Protein AF-A0A5R8MNE2-F1 (afdb_monomer)

Foldseek 3Di:
DFPLVLLVVLCVVVVPDQVNLCVQLVDGSVVCVVDVDPPVDDPSSLVSSCVVSVHDSCVRNPVPPVPPPVPPDPLLVVVVVVQVVPPKDFLVRVCVVVVHDSVNSVVSLVVNQVVCVPPQWHWDDDPRMIHIDGDPPPDDPVRVLVVVLVVLLPPDDDPLLVLVLVCQLVVDDPVVSVPDPPDPVSLVSCCSSQQWDADPVGIHGHPVNNVVCVVDPDDPDPPPPPPPPDDPDDDDDDDDDDDDDD

Mean predicted aligned error: 16.64 Å

pLDDT: mean 81.72, std 16.51, range [39.94, 98.19]

Sequence (246 aa):
MFDLDLVTRRLAELRIGEVEFRTRTGISLDVLRKDPAPATISVDVVVRICELLDIEVAAFLGRESSARVSYPDDDDLVVEAALAQHGQLADGDLAVALDWPLRRVDEAVRALMLRLLGTALQVVREGNRVHLEPRPGLLGAETDDRLRALQQAQIPLSVREAVILLHLLHQRHDPLLERLPLDWETTEVLLHRGIAERDTSGLHPHLDSSFAVALYPLPQLPQQMKAKPGARASYSTIPRPLKRRR

Solvent-accessible surface area (backbone atoms only — not comparable to full-atom values): 14904 Å² total; per-residue (Å²): 86,55,39,62,66,60,53,54,49,39,30,61,75,72,67,52,50,72,70,56,47,24,70,73,42,74,51,52,69,66,54,52,69,76,49,44,57,70,88,84,53,57,69,70,44,53,50,44,45,22,63,74,55,74,43,58,62,61,56,48,48,36,51,69,55,86,65,63,74,77,63,80,66,69,46,33,58,52,50,48,50,50,26,72,73,66,38,71,40,38,54,68,56,51,14,62,74,68,75,41,60,58,68,58,48,55,51,23,53,52,51,35,45,61,67,34,62,92,53,70,42,37,70,47,74,63,89,67,28,39,28,71,41,71,47,85,82,78,59,56,69,69,58,48,54,51,52,50,31,56,56,46,56,68,54,81,69,50,74,68,52,46,52,51,51,50,51,48,69,58,77,59,93,46,78,76,58,75,70,55,80,82,49,67,70,60,50,52,50,35,41,67,26,57,44,26,44,76,63,98,91,44,76,39,57,22,72,68,48,54,52,57,55,70,73,51,74,73,77,76,73,77,82,82,72,77,74,75,89,80,78,86,78,79,84,77,79,85,83,80,86,83,82,84,80,133

Radius of gyration: 34.4 Å; Cα contacts (8 Å, |Δi|>4): 183; chains: 1; bounding box: 62×38×113 Å

Secondary structure (DSSP, 8-state):
---HHHHHHHHHHTT--HHHHHHHHSS-HHHHHH---TTSS-HHHHHHHHHHHT--HHHHTT---S-----SSSHHHHHHHHHHHH-SEEHHHHHHHHT--HHHHHHHHHHHHHHTTTSSEEEEEETTEEEEEEPTTSS-HHHHHHHHHHHHHTSPPPHHHHHHHHHHHH-S--TTTTTS---HHHHHHHHHTTSEEE-SS-EEE-HHHHHHHHHSPPP---------TT-------PPPPPPPP-

Structure (mmCIF, N/CA/C/O backbone):
data_AF-A0A5R8MNE2-F1
#
_entry.id   AF-A0A5R8MNE2-F1
#
loop_
_atom_site.group_PDB
_atom_site.id
_atom_site.type_symbol
_atom_site.label_atom_id
_atom_site.label_alt_id
_atom_site.label_comp_id
_atom_site.label_asym_id
_atom_site.label_entity_id
_atom_site.label_seq_id
_atom_site.pdbx_PDB_ins_code
_atom_site.Cartn_x
_atom_site.Cartn_y
_atom_site.Cartn_z
_atom_site.occupancy
_atom_site.B_iso_or_equiv
_atom_site.auth_seq_id
_atom_site.auth_comp_id
_atom_site.auth_asym_id
_atom_site.auth_atom_id
_atom_site.pdbx_PDB_model_num
ATOM 1 N N . MET A 1 1 ? -11.994 0.435 19.484 1.00 75.00 1 MET A N 1
ATOM 2 C CA . MET A 1 1 ? -12.652 1.421 20.373 1.00 75.00 1 MET A CA 1
ATOM 3 C C . MET A 1 1 ? -12.602 0.822 21.766 1.00 75.00 1 MET A C 1
ATOM 5 O O . MET A 1 1 ? -12.913 -0.355 21.864 1.00 75.00 1 MET A O 1
ATOM 9 N N . PHE A 1 2 ? -12.161 1.547 22.798 1.00 84.19 2 PHE A N 1
ATOM 10 C CA . PHE A 1 2 ? -12.034 0.955 24.141 1.00 84.19 2 PHE A CA 1
ATOM 11 C C . PHE A 1 2 ? -13.393 0.513 24.702 1.00 84.19 2 PHE A C 1
ATOM 13 O O . PHE A 1 2 ? -14.383 1.233 24.561 1.00 84.19 2 PHE A O 1
ATOM 20 N N . ASP A 1 3 ? -13.434 -0.638 25.375 1.00 88.31 3 ASP A N 1
ATOM 21 C CA . ASP A 1 3 ? -14.635 -1.108 26.073 1.00 88.31 3 ASP A CA 1
ATOM 22 C C . ASP A 1 3 ? -14.764 -0.403 27.438 1.00 88.31 3 ASP A C 1
ATOM 24 O O . ASP A 1 3 ? -14.299 -0.879 28.477 1.00 88.31 3 ASP A O 1
ATOM 28 N N . LEU A 1 4 ? -15.363 0.793 27.427 1.00 90.19 4 LEU A N 1
ATOM 29 C CA . LEU A 1 4 ? -15.559 1.618 28.627 1.00 90.19 4 LEU A CA 1
ATOM 30 C C . LEU A 1 4 ? -16.459 0.947 29.675 1.00 90.19 4 LEU A C 1
ATOM 32 O O . LEU A 1 4 ? -16.303 1.220 30.870 1.00 90.19 4 LEU A O 1
ATOM 36 N N . ASP A 1 5 ? -17.369 0.064 29.260 1.00 90.69 5 ASP A N 1
ATOM 37 C CA . ASP A 1 5 ? -18.240 -0.673 30.176 1.00 90.69 5 ASP A CA 1
ATOM 38 C C . ASP A 1 5 ? -17.444 -1.734 30.936 1.00 90.69 5 ASP A C 1
ATOM 40 O O . ASP A 1 5 ? -17.590 -1.864 32.156 1.00 90.69 5 ASP A O 1
ATOM 44 N N . LEU A 1 6 ? -16.548 -2.447 30.246 1.00 90.62 6 LEU A N 1
ATOM 45 C CA . LEU A 1 6 ? -15.610 -3.381 30.865 1.00 90.62 6 LEU A CA 1
ATOM 46 C C . LEU A 1 6 ? -14.681 -2.667 31.855 1.00 90.62 6 LEU A C 1
ATOM 48 O O . LEU A 1 6 ? -14.517 -3.135 32.983 1.00 90.62 6 LEU A O 1
ATOM 52 N N . VAL A 1 7 ? -14.131 -1.512 31.470 1.00 92.31 7 VAL A N 1
ATOM 53 C CA . VAL A 1 7 ? -13.283 -0.685 32.348 1.00 92.31 7 VAL A CA 1
ATOM 54 C C . VAL A 1 7 ? -14.043 -0.264 33.601 1.00 92.31 7 VAL A C 1
ATOM 56 O O . VAL A 1 7 ? -13.567 -0.468 34.718 1.00 92.31 7 VAL A O 1
ATOM 59 N N . THR A 1 8 ? -15.253 0.276 33.434 1.00 93.81 8 THR A N 1
ATOM 60 C CA . THR A 1 8 ? -16.079 0.751 34.553 1.00 93.81 8 THR A CA 1
ATOM 61 C C . THR A 1 8 ? -16.460 -0.399 35.490 1.00 93.81 8 THR A C 1
ATOM 63 O O . THR A 1 8 ? -16.413 -0.245 36.711 1.00 93.81 8 THR A O 1
ATOM 66 N N . ARG A 1 9 ? -16.779 -1.576 34.937 1.00 94.81 9 ARG A N 1
ATOM 67 C CA . ARG A 1 9 ? -17.092 -2.785 35.710 1.00 94.81 9 ARG A CA 1
ATOM 68 C C . ARG A 1 9 ? -15.894 -3.266 36.528 1.00 94.81 9 ARG A C 1
ATOM 70 O O . ARG A 1 9 ? -16.041 -3.492 37.727 1.00 94.81 9 ARG A O 1
ATOM 77 N N . ARG A 1 10 ? -14.708 -3.368 35.919 1.00 96.12 10 ARG A N 1
ATOM 78 C CA . ARG A 1 10 ? -13.494 -3.846 36.607 1.00 96.12 10 ARG A CA 1
ATOM 79 C C . ARG A 1 10 ? -13.014 -2.881 37.683 1.00 96.12 10 ARG A C 1
ATOM 81 O O . ARG A 1 10 ? -12.616 -3.323 38.756 1.00 96.12 10 ARG A O 1
ATOM 88 N N . LEU A 1 11 ? -13.144 -1.575 37.461 1.00 96.19 11 LEU A N 1
ATOM 89 C CA . LEU A 1 11 ? -12.888 -0.578 38.503 1.00 96.19 11 LEU A CA 1
ATOM 90 C C . LEU A 1 11 ? -13.795 -0.758 39.722 1.00 96.19 11 LEU A C 1
ATOM 92 O O . LEU A 1 11 ? -13.316 -0.687 40.854 1.00 96.19 11 LEU A O 1
ATOM 96 N N . ALA A 1 12 ? -15.084 -1.033 39.504 1.00 96.25 12 ALA A N 1
ATOM 97 C CA . ALA A 1 12 ? -16.027 -1.292 40.587 1.00 96.25 12 ALA A CA 1
ATOM 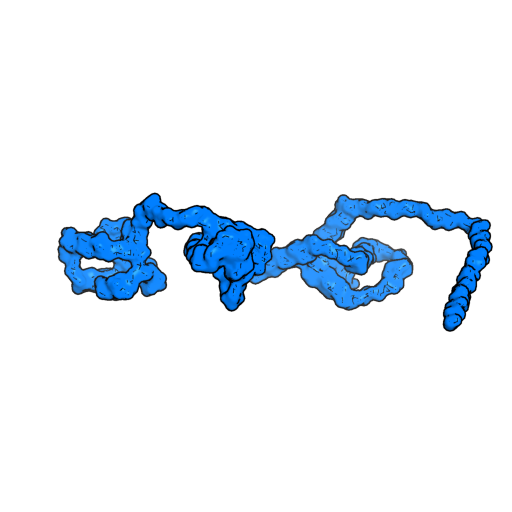98 C C . ALA A 1 12 ? -15.706 -2.598 41.340 1.00 96.25 12 ALA A C 1
ATOM 100 O O . ALA A 1 12 ? -15.720 -2.605 42.572 1.00 96.25 12 ALA A O 1
ATOM 101 N N . GLU A 1 13 ? -15.370 -3.678 40.625 1.00 96.62 13 GLU A N 1
ATOM 102 C CA . GLU A 1 13 ? -14.968 -4.971 41.209 1.00 96.62 13 GLU A CA 1
ATOM 103 C C . GLU A 1 13 ? -13.711 -4.848 42.080 1.00 96.62 13 GLU A C 1
ATOM 105 O O . GLU A 1 13 ? -13.676 -5.353 43.203 1.00 96.62 13 GLU A O 1
ATOM 110 N N . LEU A 1 14 ? -12.702 -4.126 41.588 1.00 96.19 14 LEU A N 1
ATOM 111 C CA . LEU A 1 14 ? -11.431 -3.909 42.281 1.00 96.19 14 LEU A CA 1
ATOM 112 C C . LEU A 1 14 ? -11.490 -2.768 43.309 1.00 96.19 14 LEU A C 1
ATOM 114 O O . LEU A 1 14 ? -10.516 -2.535 44.021 1.00 96.19 14 LEU A O 1
ATOM 118 N N . ARG A 1 15 ? -12.631 -2.069 43.412 1.00 97.56 15 ARG A N 1
ATOM 119 C CA . ARG A 1 15 ? -12.845 -0.888 44.271 1.00 97.56 15 ARG A CA 1
ATOM 120 C C . ARG A 1 15 ? -11.820 0.230 44.042 1.00 97.56 15 ARG A C 1
ATOM 122 O O . ARG A 1 15 ? -11.481 0.961 44.970 1.00 97.56 15 ARG A O 1
ATOM 129 N N . ILE A 1 16 ? -11.357 0.381 42.804 1.00 96.88 16 ILE A N 1
ATOM 130 C CA . ILE A 1 16 ? -10.408 1.423 42.410 1.00 96.88 16 ILE A CA 1
ATOM 131 C C . ILE A 1 16 ? -11.198 2.695 42.089 1.00 96.88 16 ILE A C 1
ATOM 133 O O . ILE A 1 16 ? -12.035 2.717 41.187 1.00 96.88 16 ILE A O 1
ATOM 137 N N . GLY A 1 17 ? -10.930 3.769 42.831 1.00 96.00 17 GLY A N 1
ATOM 138 C CA . GLY A 1 17 ? -11.526 5.083 42.576 1.00 96.00 17 GLY A CA 1
ATOM 139 C C . GLY A 1 17 ? -10.798 5.870 41.479 1.00 96.00 17 GLY A C 1
ATOM 140 O O . GLY A 1 17 ? -9.634 5.609 41.182 1.00 96.00 17 GLY A O 1
ATOM 141 N N . GLU A 1 18 ? -11.447 6.909 40.942 1.00 95.81 18 GLU A N 1
ATOM 142 C CA . GLU A 1 18 ? -10.895 7.794 39.893 1.00 95.81 18 GLU A CA 1
ATOM 143 C C . GLU A 1 18 ? -9.501 8.347 40.236 1.00 95.81 18 GLU A C 1
ATOM 145 O O . GLU A 1 18 ? -8.604 8.390 39.395 1.00 95.81 18 GLU A O 1
ATOM 150 N N . VAL A 1 19 ? -9.301 8.769 41.490 1.00 97.06 19 VAL A N 1
ATOM 151 C CA . VAL A 1 19 ? -8.026 9.345 41.944 1.00 97.06 19 VAL A CA 1
ATOM 152 C C . VAL A 1 19 ? -6.903 8.313 41.882 1.00 97.06 19 VAL A C 1
ATOM 154 O O . VAL A 1 19 ? -5.807 8.631 41.421 1.00 97.06 19 VAL A O 1
ATOM 157 N N . GLU A 1 20 ? -7.167 7.081 42.314 1.00 97.06 20 GLU A N 1
ATOM 158 C CA . GLU A 1 20 ? -6.189 5.994 42.269 1.00 97.06 20 GLU A CA 1
ATOM 159 C C . GLU A 1 20 ? -5.916 5.557 40.829 1.00 97.06 20 GLU A C 1
ATOM 161 O O . GLU A 1 20 ? -4.752 5.439 40.440 1.00 97.06 20 GLU A O 1
ATOM 166 N N . PHE A 1 21 ? -6.967 5.413 40.017 1.00 96.69 21 PHE A N 1
ATOM 167 C CA . PHE A 1 21 ? -6.854 5.094 38.596 1.00 96.69 21 PHE A CA 1
ATOM 168 C C . PHE A 1 21 ? -5.944 6.088 37.872 1.00 96.69 21 PHE A C 1
ATOM 170 O O . PHE A 1 21 ? -4.957 5.692 37.247 1.00 96.69 21 PHE A O 1
ATOM 177 N N . ARG A 1 22 ? -6.212 7.389 38.031 1.00 97.31 22 ARG A N 1
ATOM 178 C CA . ARG A 1 22 ? -5.407 8.454 37.427 1.00 97.31 22 ARG A CA 1
ATOM 179 C C . ARG A 1 22 ? -3.972 8.463 37.933 1.00 97.31 22 ARG A C 1
ATOM 181 O O . ARG A 1 22 ? -3.056 8.703 37.155 1.00 97.31 22 ARG A O 1
ATOM 188 N N . THR A 1 23 ? -3.765 8.190 39.219 1.00 97.38 23 THR A N 1
ATOM 189 C CA . THR A 1 23 ? -2.421 8.159 39.816 1.00 97.38 23 THR A CA 1
ATOM 190 C C . THR A 1 23 ? -1.570 7.035 39.225 1.00 97.38 23 THR A C 1
ATOM 192 O O . THR A 1 23 ? -0.386 7.236 38.974 1.00 97.38 23 THR A O 1
ATOM 195 N N . ARG A 1 24 ? -2.162 5.864 38.969 1.00 96.19 24 ARG A N 1
ATOM 196 C CA . ARG A 1 24 ? -1.432 4.696 38.455 1.00 96.19 24 ARG A CA 1
ATOM 197 C C . ARG A 1 24 ? -1.267 4.693 36.933 1.00 96.19 24 ARG A C 1
ATOM 199 O O . ARG A 1 24 ? -0.233 4.259 36.434 1.00 96.19 24 ARG A O 1
ATOM 206 N N . THR A 1 25 ? -2.254 5.190 36.191 1.00 95.44 25 THR A N 1
ATOM 207 C CA . THR A 1 25 ? -2.254 5.153 34.714 1.00 95.44 25 THR A CA 1
ATOM 208 C C . THR A 1 25 ? -1.756 6.450 34.077 1.00 95.44 25 THR A C 1
ATOM 210 O O . THR A 1 25 ? -1.301 6.444 32.937 1.00 95.44 25 THR A O 1
ATOM 213 N N . GLY A 1 26 ? -1.801 7.567 34.809 1.00 95.75 26 GLY A N 1
ATOM 214 C CA . GLY A 1 26 ? -1.452 8.895 34.305 1.00 95.75 26 GLY A CA 1
ATOM 215 C C . GLY A 1 26 ? -2.559 9.582 33.499 1.00 95.75 26 GLY A C 1
ATOM 216 O O . GLY A 1 26 ? -2.347 10.705 33.045 1.00 95.75 26 GLY A O 1
ATOM 217 N N . ILE A 1 27 ? -3.735 8.961 33.336 1.00 94.25 27 ILE A N 1
ATOM 218 C CA . ILE A 1 27 ? -4.877 9.530 32.604 1.00 94.25 27 ILE A CA 1
ATOM 219 C C . ILE A 1 27 ? -6.174 9.440 33.419 1.00 94.25 27 ILE A C 1
ATOM 221 O O . ILE A 1 27 ? -6.313 8.576 34.279 1.00 94.25 27 ILE A O 1
ATOM 225 N N . SER A 1 28 ? -7.132 10.339 33.181 1.00 94.56 28 SER A N 1
ATOM 226 C CA . SER A 1 28 ? -8.454 10.271 33.827 1.00 94.56 28 SER A CA 1
ATOM 227 C C . SER A 1 28 ? -9.443 9.421 33.026 1.00 94.56 28 SER A C 1
ATOM 229 O O . SER A 1 28 ? -9.314 9.291 31.805 1.00 94.56 28 SER A O 1
ATOM 231 N N . LEU A 1 29 ? -10.485 8.902 33.685 1.00 92.44 29 LEU A N 1
ATOM 232 C CA . LEU A 1 29 ? -11.584 8.218 32.988 1.00 92.44 29 LEU A CA 1
ATOM 233 C C . LEU A 1 29 ? -12.334 9.152 32.042 1.00 92.44 29 LEU A C 1
ATOM 235 O O . LEU A 1 29 ? -12.824 8.715 31.005 1.00 92.44 29 LEU A O 1
ATOM 239 N N . ASP A 1 30 ? -12.395 10.443 32.359 1.00 92.81 30 ASP A N 1
ATOM 240 C CA . ASP A 1 30 ? -13.003 11.435 31.473 1.00 92.81 30 ASP A CA 1
ATOM 241 C C . ASP A 1 30 ? -12.253 11.575 30.143 1.00 92.81 30 ASP A C 1
ATOM 243 O O . ASP A 1 30 ? -12.891 11.821 29.121 1.00 92.81 30 ASP A O 1
ATOM 247 N N . VAL A 1 31 ? -10.925 11.404 30.131 1.00 91.00 31 VAL A N 1
ATOM 248 C CA . VAL A 1 31 ? -10.141 11.395 28.885 1.00 91.00 31 VAL A CA 1
ATOM 249 C C . VAL A 1 31 ? -10.502 10.165 28.054 1.00 91.00 31 VAL A C 1
ATOM 251 O O . VAL A 1 31 ? -10.834 10.317 26.884 1.00 91.00 31 VAL A O 1
ATOM 254 N N . LEU A 1 32 ? -10.560 8.982 28.675 1.00 89.19 32 LEU A N 1
ATOM 255 C CA . LEU A 1 32 ? -10.981 7.743 28.005 1.00 89.19 32 LEU A CA 1
ATOM 256 C C . LEU A 1 32 ? -12.416 7.814 27.457 1.00 89.19 32 LEU A C 1
ATOM 258 O O . LEU A 1 32 ? -12.704 7.252 26.405 1.00 89.19 32 LEU A O 1
ATOM 262 N N . ARG A 1 33 ? -13.326 8.504 28.158 1.00 89.56 33 ARG A N 1
ATOM 263 C CA . ARG A 1 33 ? -14.718 8.698 27.715 1.00 89.56 33 ARG A CA 1
ATOM 264 C C . ARG A 1 33 ? -14.847 9.681 26.559 1.00 89.56 33 ARG A C 1
ATOM 266 O O . ARG A 1 33 ? -15.686 9.480 25.688 1.00 89.56 33 ARG A O 1
ATOM 273 N N . LYS A 1 34 ? -14.076 10.770 26.587 1.00 87.31 34 LYS A N 1
ATOM 274 C CA . LYS A 1 34 ? -14.125 11.819 25.559 1.00 87.31 34 LYS A CA 1
ATOM 275 C C . LYS A 1 34 ? -13.413 11.408 24.279 1.00 87.31 34 LYS A C 1
ATOM 277 O O . LYS A 1 34 ? -13.814 11.864 23.214 1.00 87.31 34 LYS A O 1
ATOM 282 N N . ASP A 1 35 ? -12.392 10.565 24.393 1.00 81.38 35 ASP A N 1
ATOM 283 C CA . ASP A 1 35 ? -11.610 10.090 23.262 1.00 81.38 35 ASP A CA 1
ATOM 284 C C . ASP A 1 35 ? -11.484 8.557 23.280 1.00 81.38 35 ASP A C 1
ATOM 286 O O . ASP A 1 35 ? -10.523 7.995 23.810 1.00 81.38 35 ASP A O 1
ATOM 290 N N . PRO A 1 36 ? -12.481 7.851 22.722 1.00 67.75 36 PRO A N 1
ATOM 291 C CA . PRO A 1 36 ? -12.499 6.393 22.702 1.00 67.75 36 PRO A CA 1
ATOM 292 C C . PRO A 1 36 ? -11.588 5.800 21.607 1.00 67.75 36 PRO A C 1
ATOM 294 O O . PRO A 1 36 ? -11.582 4.576 21.401 1.00 67.75 36 PRO A O 1
ATOM 297 N N . ALA A 1 37 ? -10.853 6.645 20.869 1.00 71.94 37 ALA A N 1
ATOM 298 C CA . ALA A 1 37 ? -9.972 6.228 19.791 1.00 71.94 37 ALA A CA 1
ATOM 299 C C . ALA A 1 37 ? -8.594 5.798 20.341 1.00 71.94 37 ALA A C 1
ATOM 301 O O . ALA A 1 37 ? -7.938 6.565 21.042 1.00 71.94 37 ALA A O 1
ATOM 302 N N . PRO A 1 38 ? -8.079 4.611 19.969 1.00 63.56 38 PRO A N 1
ATOM 303 C CA . PRO A 1 38 ? -6.765 4.148 20.425 1.00 63.56 38 PRO A CA 1
ATOM 304 C C . PRO A 1 38 ? -5.581 5.003 19.954 1.00 63.56 38 PRO A C 1
ATOM 306 O O . PRO A 1 38 ? -4.480 4.847 20.464 1.00 63.56 38 PRO A O 1
ATOM 309 N N . ALA A 1 39 ? -5.784 5.874 18.960 1.00 67.94 39 ALA A N 1
ATOM 310 C CA . ALA A 1 39 ? -4.708 6.601 18.290 1.00 67.94 39 ALA A CA 1
ATOM 311 C C . ALA A 1 39 ? -4.094 7.736 19.129 1.00 67.94 39 ALA A C 1
ATOM 313 O O . ALA A 1 39 ? -2.981 8.169 18.841 1.00 67.94 39 ALA A O 1
ATOM 314 N N . THR A 1 40 ? -4.798 8.231 20.147 1.00 77.19 40 THR A N 1
ATOM 315 C CA . THR A 1 40 ? -4.362 9.373 20.968 1.00 77.19 40 THR A CA 1
ATOM 316 C C . THR A 1 40 ? -3.765 8.962 22.311 1.00 77.19 40 THR A C 1
ATOM 318 O O . THR A 1 40 ? -3.114 9.774 22.971 1.00 77.19 40 THR A O 1
ATOM 321 N N . ILE A 1 41 ? -3.928 7.696 22.705 1.00 85.94 41 ILE A N 1
ATOM 322 C CA . ILE A 1 41 ? -3.386 7.140 23.945 1.00 85.94 41 ILE A CA 1
ATOM 323 C C . ILE A 1 41 ? -2.154 6.304 23.609 1.00 85.94 41 ILE A C 1
ATOM 325 O O . ILE A 1 41 ? -2.188 5.442 22.735 1.00 85.94 41 ILE A O 1
ATOM 329 N N . SER A 1 42 ? -1.044 6.548 24.307 1.00 88.94 42 SER A N 1
ATOM 330 C CA . SER A 1 42 ? 0.172 5.767 24.086 1.00 88.94 42 SER A CA 1
ATOM 331 C C . SER A 1 42 ? -0.029 4.299 24.482 1.00 88.94 42 SER A C 1
ATOM 333 O O . SER A 1 42 ? -0.744 3.980 25.435 1.00 88.94 42 SER A O 1
ATOM 335 N N . VAL A 1 43 ? 0.653 3.392 23.777 1.00 88.38 43 VAL A N 1
ATOM 336 C CA . VAL A 1 43 ? 0.607 1.943 24.050 1.00 88.38 43 VAL A CA 1
ATOM 337 C C . VAL A 1 43 ? 0.989 1.629 25.501 1.00 88.38 43 VAL A C 1
ATOM 339 O O . VAL A 1 43 ? 0.377 0.775 26.131 1.00 88.38 43 VAL A O 1
ATOM 342 N N . ASP A 1 44 ? 1.947 2.363 26.063 1.00 91.56 44 ASP A N 1
ATOM 343 C CA . ASP A 1 44 ? 2.371 2.217 27.459 1.00 91.56 44 ASP A CA 1
ATOM 344 C C . ASP A 1 44 ? 1.238 2.506 28.463 1.00 91.56 44 ASP A C 1
ATOM 346 O O . ASP A 1 44 ? 1.054 1.778 29.438 1.00 91.56 44 ASP A O 1
ATOM 350 N N . VAL A 1 45 ? 0.426 3.536 28.202 1.00 93.62 45 VAL A N 1
ATOM 351 C CA . VAL A 1 45 ? -0.745 3.846 29.032 1.00 93.62 45 VAL A CA 1
ATOM 352 C C . VAL A 1 45 ? -1.798 2.745 28.904 1.00 93.62 45 VAL A C 1
ATOM 354 O O . VAL A 1 45 ? -2.366 2.332 29.912 1.00 93.62 45 VAL A O 1
ATOM 357 N N . VAL A 1 46 ? -2.013 2.216 27.694 1.00 92.50 46 VAL A N 1
ATOM 358 C CA . VAL A 1 46 ? -2.916 1.075 27.462 1.00 92.50 46 VAL A CA 1
ATOM 359 C C . VAL A 1 46 ? -2.481 -0.150 28.270 1.00 92.50 46 VAL A C 1
ATOM 361 O O . VAL A 1 46 ? -3.307 -0.736 28.967 1.00 92.50 46 VAL A O 1
ATOM 364 N N . VAL A 1 47 ? -1.194 -0.507 28.235 1.00 92.25 47 VAL A N 1
ATOM 365 C CA . VAL A 1 47 ? -0.648 -1.641 29.001 1.00 92.25 47 VAL A CA 1
ATOM 366 C C . VAL 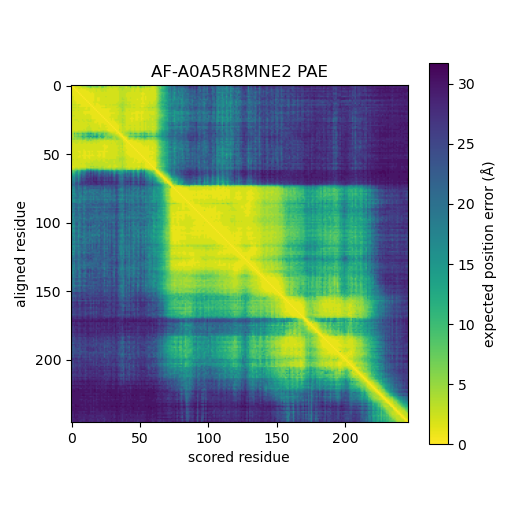A 1 47 ? -0.844 -1.429 30.502 1.00 92.25 47 VAL A C 1
ATOM 368 O O . VAL A 1 47 ? -1.392 -2.307 31.164 1.00 92.25 47 VAL A O 1
ATOM 371 N N . ARG A 1 48 ? -0.516 -0.242 31.031 1.00 95.38 48 ARG A N 1
ATOM 372 C CA . ARG A 1 48 ? -0.712 0.077 32.456 1.00 95.38 48 ARG A CA 1
ATOM 373 C C . ARG A 1 48 ? -2.168 -0.019 32.902 1.00 95.38 48 ARG A C 1
ATOM 375 O O . ARG A 1 48 ? -2.436 -0.468 34.013 1.00 95.38 48 ARG A O 1
ATOM 382 N N . ILE A 1 49 ? -3.114 0.396 32.059 1.00 94.94 49 ILE A N 1
ATOM 383 C CA . ILE A 1 49 ? -4.547 0.245 32.347 1.00 94.94 49 ILE A CA 1
ATOM 384 C C . ILE A 1 49 ? -4.927 -1.238 32.397 1.00 94.94 49 ILE A C 1
ATOM 386 O O . ILE A 1 49 ? -5.620 -1.655 33.322 1.00 94.94 49 ILE A O 1
ATOM 390 N N . CYS A 1 50 ? -4.458 -2.034 31.436 1.00 95.00 50 CYS A N 1
ATOM 391 C CA . CYS A 1 50 ? -4.742 -3.468 31.366 1.00 95.00 50 CYS A CA 1
ATOM 392 C C . CYS A 1 50 ? -4.189 -4.221 32.582 1.00 95.00 50 CYS A C 1
ATOM 394 O O . CYS A 1 50 ? -4.912 -4.999 33.198 1.00 95.00 50 CYS A O 1
ATOM 396 N N . GLU A 1 51 ? -2.949 -3.932 32.977 1.00 96.00 51 GLU A N 1
ATOM 397 C CA . GLU A 1 51 ? -2.321 -4.500 34.174 1.00 96.00 51 GLU A CA 1
ATOM 398 C C . GLU A 1 51 ? -3.048 -4.082 35.456 1.00 96.00 51 GLU A C 1
ATOM 400 O O . GLU A 1 51 ? -3.309 -4.916 36.320 1.00 96.00 51 GLU A O 1
ATOM 405 N N . LEU A 1 52 ? -3.422 -2.802 35.579 1.00 97.06 52 LEU A N 1
ATOM 406 C CA . LEU A 1 52 ? -4.138 -2.298 36.751 1.00 97.06 52 LEU A CA 1
ATOM 407 C C . LEU A 1 52 ? -5.500 -2.974 36.940 1.00 97.06 52 LEU A C 1
ATOM 409 O O . LEU A 1 52 ? -5.923 -3.205 38.071 1.00 97.06 52 LEU A O 1
ATOM 413 N N . LEU A 1 53 ? -6.199 -3.235 35.838 1.00 96.00 53 LEU A N 1
ATOM 414 C CA . LEU A 1 53 ? -7.545 -3.799 35.852 1.00 96.00 53 LEU A CA 1
ATOM 415 C C . LEU A 1 53 ? -7.561 -5.328 35.749 1.00 96.00 53 LEU A C 1
ATOM 417 O O . LEU A 1 53 ? -8.645 -5.920 35.774 1.00 96.00 53 LEU A O 1
ATOM 421 N N . ASP A 1 54 ? -6.385 -5.949 35.622 1.00 95.56 54 ASP A N 1
ATOM 422 C CA . ASP A 1 54 ? -6.222 -7.376 35.352 1.00 95.56 54 ASP A CA 1
ATOM 423 C C . ASP A 1 54 ? -7.114 -7.807 34.169 1.00 95.56 54 ASP A C 1
ATOM 425 O O . ASP A 1 54 ? -8.005 -8.651 34.287 1.00 95.56 54 ASP A O 1
ATOM 429 N N . ILE A 1 55 ? -6.965 -7.102 33.042 1.00 93.88 55 ILE A N 1
ATOM 430 C CA . ILE A 1 55 ? -7.690 -7.341 31.788 1.00 93.88 55 ILE A CA 1
ATOM 431 C C . ILE A 1 55 ? -6.662 -7.633 30.698 1.00 93.88 55 ILE A C 1
ATOM 433 O O . ILE A 1 55 ? -5.655 -6.942 30.570 1.00 93.88 55 ILE A O 1
ATOM 437 N N . GLU A 1 56 ? -6.935 -8.626 29.857 1.00 90.94 56 GLU A N 1
ATOM 438 C CA . GLU A 1 56 ? -6.148 -8.859 28.648 1.00 90.94 56 GLU A CA 1
ATOM 439 C C . GLU A 1 56 ? -6.238 -7.647 27.700 1.00 90.94 56 GLU A C 1
ATOM 441 O O . GLU A 1 56 ? -7.334 -7.156 27.421 1.00 90.94 56 GLU A O 1
ATOM 446 N N . VAL A 1 57 ? -5.110 -7.193 27.138 1.00 88.88 57 VAL A N 1
ATOM 447 C CA . VAL A 1 57 ? -5.076 -6.041 26.207 1.00 88.88 57 VAL A CA 1
ATOM 448 C C . VAL A 1 57 ? -6.073 -6.214 25.058 1.00 88.88 57 VAL A C 1
ATOM 450 O O . VAL A 1 57 ? -6.769 -5.271 24.687 1.00 88.88 57 VAL A O 1
ATOM 453 N N . ALA A 1 58 ? -6.205 -7.439 24.542 1.00 83.06 58 ALA A N 1
ATOM 454 C CA . ALA A 1 58 ? -7.169 -7.766 23.501 1.00 83.06 58 ALA A CA 1
ATOM 455 C C . ALA A 1 58 ? -8.623 -7.526 23.936 1.00 83.06 58 ALA A C 1
ATOM 457 O O . ALA A 1 58 ? -9.410 -7.056 23.130 1.00 83.06 58 ALA A O 1
ATOM 458 N N . ALA A 1 59 ? -8.986 -7.813 25.191 1.00 85.06 59 ALA A N 1
ATOM 459 C CA . ALA A 1 59 ? -10.320 -7.533 25.724 1.00 85.06 59 ALA A CA 1
ATOM 460 C C . ALA A 1 59 ? -10.537 -6.034 25.975 1.00 85.06 59 ALA A C 1
ATOM 462 O O . ALA A 1 59 ? -11.609 -5.514 25.676 1.00 85.06 59 ALA A O 1
ATOM 463 N N . PHE A 1 60 ? -9.508 -5.330 26.456 1.00 87.38 60 PHE A N 1
ATOM 464 C CA . PHE A 1 60 ? -9.552 -3.890 26.724 1.00 87.38 60 PHE A CA 1
ATOM 465 C C . PHE A 1 60 ? -9.712 -3.034 25.461 1.00 87.38 60 PHE A C 1
ATOM 467 O O . PHE A 1 60 ? -10.481 -2.071 25.453 1.00 87.38 60 PHE A O 1
ATOM 474 N N . LEU A 1 61 ? -9.043 -3.403 24.364 1.00 84.94 61 LEU A N 1
ATOM 475 C CA . LEU A 1 61 ? -9.182 -2.731 23.064 1.00 84.94 61 LEU A CA 1
ATOM 476 C C . LEU A 1 61 ? -10.567 -2.920 22.420 1.00 84.94 61 LEU A C 1
ATOM 478 O O . LEU A 1 61 ? -10.790 -2.451 21.300 1.00 84.94 61 LEU A O 1
ATOM 482 N N . GLY A 1 62 ? -11.479 -3.575 23.147 1.00 73.81 62 GLY A N 1
ATOM 483 C CA . GLY A 1 62 ? -12.626 -4.249 22.597 1.00 73.81 62 GLY A CA 1
ATOM 484 C C . GLY A 1 62 ? -12.079 -5.415 21.803 1.00 73.81 62 GLY A C 1
ATOM 485 O O . GLY A 1 62 ? -11.665 -5.239 20.656 1.00 73.81 62 GLY A O 1
ATOM 486 N N . ARG A 1 63 ? -12.089 -6.620 22.388 1.00 53.34 63 ARG A N 1
ATOM 487 C CA . ARG A 1 63 ? -12.100 -7.814 21.546 1.00 53.34 63 ARG A CA 1
ATOM 488 C C . ARG A 1 63 ? -13.351 -7.561 20.737 1.00 53.34 63 ARG A C 1
ATOM 490 O O . ARG A 1 63 ? -14.446 -7.579 21.302 1.00 53.34 63 ARG A O 1
ATOM 497 N N . GLU A 1 64 ? -13.198 -7.218 19.464 1.00 47.72 64 GLU A N 1
ATOM 498 C CA . GLU A 1 64 ? -14.249 -7.506 18.522 1.00 47.72 64 GLU A CA 1
ATOM 499 C C . GLU A 1 64 ? -14.553 -8.965 18.828 1.00 47.72 64 GLU A C 1
ATOM 501 O O . GLU A 1 64 ? -13.757 -9.874 18.572 1.00 47.72 64 GLU A O 1
ATOM 506 N N . SER A 1 65 ? -15.669 -9.176 19.529 1.00 43.06 65 SER A N 1
ATOM 507 C CA . SER A 1 65 ? -16.457 -10.364 19.341 1.00 43.06 65 SER A CA 1
ATOM 508 C C . SER A 1 65 ? -16.280 -10.679 17.873 1.00 43.06 65 SER A C 1
ATOM 510 O O . SER A 1 65 ? -16.492 -9.817 17.030 1.00 43.06 65 SER A O 1
ATOM 512 N N . SER A 1 66 ? -15.837 -11.873 17.548 1.00 42.88 66 SER A N 1
ATOM 513 C CA . SER A 1 66 ? -15.805 -12.355 16.179 1.00 42.88 66 SER A CA 1
ATOM 514 C C . SER A 1 66 ? -17.213 -12.437 15.552 1.00 42.88 66 SER A C 1
ATOM 516 O O . SER A 1 66 ? -17.410 -13.137 14.569 1.00 42.88 66 SER A O 1
ATOM 518 N N . ALA A 1 67 ? -18.200 -11.691 16.059 1.00 39.94 67 ALA A N 1
ATOM 519 C CA . ALA A 1 67 ? -18.945 -10.780 15.206 1.00 39.94 67 ALA A CA 1
ATOM 520 C C . ALA A 1 67 ? -17.950 -9.797 14.556 1.00 39.94 67 ALA A C 1
ATOM 522 O O . ALA A 1 67 ? -17.878 -8.628 14.916 1.00 39.94 67 ALA A O 1
ATOM 523 N N . ARG A 1 68 ? -17.151 -10.215 13.561 1.00 43.03 68 ARG A N 1
ATOM 524 C CA . ARG A 1 68 ? -17.602 -10.006 12.176 1.00 43.03 68 ARG A CA 1
ATOM 525 C C . ARG A 1 68 ? -18.667 -8.922 12.215 1.00 43.03 68 ARG A C 1
ATOM 527 O O . ARG A 1 68 ? -19.859 -9.228 12.277 1.00 43.03 68 ARG A O 1
ATOM 534 N N . VAL A 1 69 ? -18.235 -7.660 12.260 1.00 44.34 69 VAL A N 1
ATOM 535 C CA . VAL A 1 69 ? -19.017 -6.630 11.597 1.00 44.34 69 VAL A CA 1
ATOM 536 C C . VAL A 1 69 ? -19.294 -7.290 10.266 1.00 44.34 69 VAL A C 1
ATOM 538 O O . VAL A 1 69 ? -18.358 -7.621 9.537 1.00 44.34 69 VAL A O 1
ATOM 541 N N . SER A 1 70 ? -20.543 -7.698 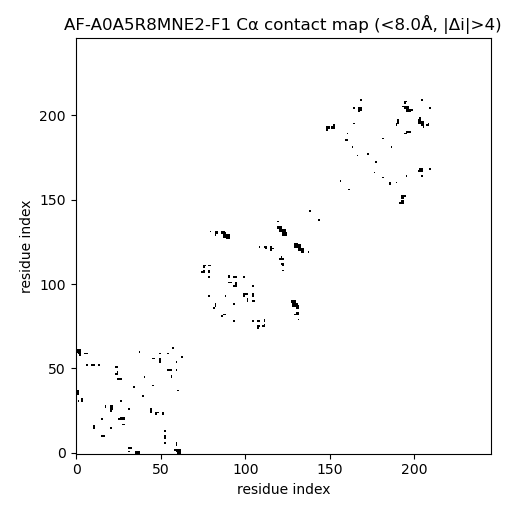10.072 1.00 42.91 70 SER A N 1
ATOM 542 C CA . SER A 1 70 ? -20.999 -8.241 8.813 1.00 42.91 70 SER A CA 1
ATOM 543 C C . SER A 1 70 ? -20.946 -7.044 7.879 1.00 42.91 70 SER A C 1
ATOM 545 O O . SER A 1 70 ? -21.966 -6.417 7.618 1.00 42.91 70 SER A O 1
ATOM 547 N N . TYR A 1 71 ? -19.730 -6.646 7.491 1.00 46.53 71 TYR A N 1
ATOM 548 C CA . TYR A 1 71 ? -19.505 -5.887 6.290 1.00 46.53 71 TYR A CA 1
ATOM 549 C C . TYR A 1 71 ? -20.190 -6.742 5.230 1.00 46.53 71 TYR A C 1
ATOM 551 O O . TYR A 1 71 ? -19.907 -7.944 5.146 1.00 46.53 71 TYR A O 1
ATOM 559 N N . PRO A 1 72 ? -21.225 -6.209 4.570 1.00 51.69 72 PRO A N 1
ATOM 560 C CA . PRO A 1 72 ? -21.766 -6.902 3.431 1.00 51.69 72 PRO A CA 1
ATOM 561 C C . PRO A 1 72 ? -20.610 -7.047 2.446 1.00 51.69 72 PRO A C 1
ATOM 563 O O . PRO A 1 72 ? -20.028 -6.046 2.047 1.00 51.69 72 PRO A O 1
ATOM 566 N N . ASP A 1 73 ? -20.318 -8.305 2.132 1.00 67.94 73 ASP A N 1
ATOM 567 C CA . ASP A 1 73 ? -19.461 -8.763 1.050 1.00 67.94 73 ASP A CA 1
ATOM 568 C C . ASP A 1 73 ? -17.981 -8.355 1.135 1.00 67.94 73 ASP A C 1
ATOM 570 O O . ASP A 1 73 ? -17.575 -7.428 1.831 1.00 67.94 73 ASP A O 1
ATOM 574 N N . ASP A 1 74 ? -17.153 -9.116 0.427 1.00 87.12 74 ASP A N 1
ATOM 575 C CA . ASP A 1 74 ? -15.716 -8.924 0.225 1.00 87.12 74 ASP A CA 1
ATOM 576 C C . ASP A 1 74 ? -15.411 -7.620 -0.562 1.00 87.12 74 ASP A C 1
ATOM 578 O O . ASP A 1 74 ? -14.562 -7.592 -1.452 1.00 87.12 74 ASP A O 1
ATOM 582 N N . ASP A 1 75 ? -16.136 -6.531 -0.291 1.00 94.62 75 ASP A N 1
ATOM 583 C CA . ASP A 1 75 ? -16.141 -5.290 -1.060 1.00 94.62 75 ASP A CA 1
ATOM 584 C C . ASP A 1 75 ? -14.767 -4.623 -1.073 1.00 94.62 75 ASP A C 1
ATOM 586 O O . ASP A 1 75 ? -14.305 -4.124 -2.099 1.00 94.62 75 ASP A O 1
ATOM 590 N N . ASP A 1 76 ? -14.091 -4.627 0.072 1.00 94.94 76 ASP A N 1
ATOM 591 C CA . ASP A 1 76 ? -12.746 -4.096 0.211 1.00 94.94 76 ASP A CA 1
ATOM 592 C C . ASP A 1 76 ? -11.718 -4.951 -0.546 1.00 94.94 76 ASP A C 1
ATOM 594 O O . ASP A 1 76 ? -10.761 -4.398 -1.085 1.00 94.94 76 ASP A O 1
ATOM 598 N N . LEU A 1 77 ? -11.926 -6.271 -0.651 1.00 95.50 77 LEU A N 1
ATOM 599 C CA . LEU A 1 77 ? -11.117 -7.160 -1.495 1.00 95.50 77 LEU A CA 1
ATOM 600 C C . LEU A 1 77 ? -11.392 -6.925 -2.987 1.00 95.50 77 LEU A C 1
ATOM 602 O O . LEU A 1 77 ? -10.458 -6.938 -3.787 1.00 95.50 77 LEU A O 1
ATOM 606 N N . VAL A 1 78 ? -12.646 -6.671 -3.372 1.00 96.94 78 VAL A N 1
ATOM 607 C CA . VAL A 1 78 ? -13.018 -6.314 -4.752 1.00 96.94 78 VAL A CA 1
ATOM 608 C C . VAL A 1 78 ? -12.379 -4.982 -5.150 1.00 96.94 78 VAL A C 1
ATOM 610 O O . VAL A 1 78 ? -11.793 -4.882 -6.228 1.00 96.94 78 VAL A O 1
ATOM 613 N N . VAL A 1 79 ? -12.425 -3.975 -4.272 1.00 97.19 79 VAL A N 1
ATOM 614 C CA . VAL A 1 79 ? -11.750 -2.687 -4.495 1.00 97.19 79 VAL A CA 1
ATOM 615 C C . VAL A 1 79 ? -10.231 -2.864 -4.526 1.00 97.19 79 VAL A C 1
ATOM 617 O O . VAL A 1 79 ? -9.586 -2.315 -5.416 1.00 97.19 79 VAL A O 1
ATOM 620 N N . GLU A 1 80 ? -9.645 -3.655 -3.620 1.00 97.62 80 GLU A N 1
ATOM 621 C CA . GLU A 1 80 ? -8.209 -3.969 -3.646 1.00 97.62 80 GLU A CA 1
ATOM 622 C C . GLU A 1 80 ? -7.799 -4.597 -4.980 1.00 97.62 80 GLU A C 1
ATOM 624 O O . GLU A 1 80 ? -6.829 -4.150 -5.590 1.00 97.62 80 GLU A O 1
ATOM 629 N N . ALA A 1 81 ? -8.558 -5.580 -5.470 1.00 97.56 81 ALA A N 1
ATOM 630 C CA . ALA A 1 81 ? -8.302 -6.230 -6.750 1.00 97.56 81 ALA A CA 1
ATOM 631 C C . ALA A 1 81 ? -8.419 -5.247 -7.926 1.00 97.56 81 ALA A C 1
ATOM 633 O O . ALA A 1 81 ? -7.547 -5.230 -8.798 1.00 97.56 81 ALA A O 1
ATOM 634 N N . ALA A 1 82 ? -9.447 -4.392 -7.933 1.00 97.81 82 ALA A N 1
ATOM 635 C CA . ALA A 1 82 ? -9.631 -3.375 -8.965 1.00 97.81 82 ALA A CA 1
ATOM 636 C C . ALA A 1 82 ? -8.451 -2.388 -9.008 1.00 97.81 82 ALA A C 1
ATOM 638 O O . ALA A 1 82 ? -7.907 -2.121 -10.082 1.00 97.81 82 ALA A O 1
ATOM 639 N N . LEU A 1 83 ? -8.010 -1.898 -7.845 1.00 97.81 83 LEU A N 1
ATOM 640 C CA . LEU A 1 83 ? -6.865 -0.992 -7.733 1.00 97.81 83 LEU A CA 1
ATOM 641 C C . LEU A 1 83 ? -5.539 -1.688 -8.075 1.00 97.81 83 LEU A C 1
ATOM 643 O O . LEU A 1 83 ? -4.690 -1.098 -8.735 1.00 97.81 83 LEU A O 1
ATOM 647 N N . ALA A 1 84 ? -5.354 -2.950 -7.685 1.00 97.06 84 ALA A N 1
ATOM 648 C CA . ALA A 1 84 ? -4.150 -3.712 -8.012 1.00 97.06 84 ALA A CA 1
ATOM 649 C C . ALA A 1 84 ? -4.025 -3.988 -9.521 1.00 97.06 84 ALA A C 1
ATOM 651 O O . ALA A 1 84 ? -2.920 -3.979 -10.060 1.00 97.06 84 ALA A O 1
ATOM 652 N N . GLN A 1 85 ? -5.146 -4.217 -10.212 1.00 97.31 85 GLN A N 1
ATOM 653 C CA . GLN A 1 85 ? -5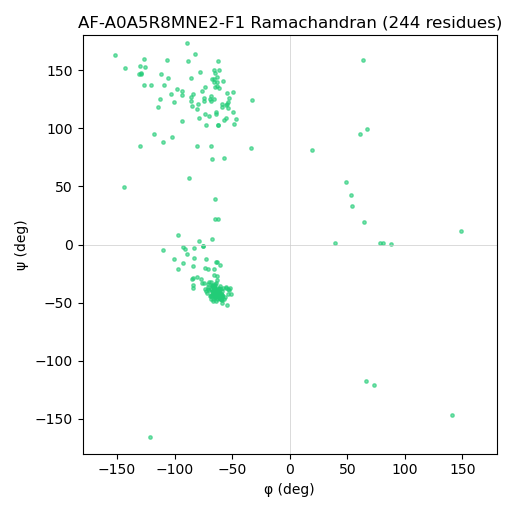.157 -4.539 -11.640 1.00 97.31 85 GLN A CA 1
ATOM 654 C C . GLN A 1 85 ? -5.100 -3.301 -12.543 1.00 97.31 85 GLN A C 1
ATOM 656 O O . GLN A 1 85 ? -4.462 -3.340 -13.596 1.00 97.31 85 GLN A O 1
ATOM 661 N N . HIS A 1 86 ? -5.773 -2.216 -12.158 1.00 97.12 86 HIS A N 1
ATOM 662 C CA . HIS A 1 86 ? -5.927 -1.026 -13.001 1.00 97.12 86 HIS A CA 1
ATOM 663 C C . HIS A 1 86 ? -5.150 0.196 -12.496 1.00 97.12 86 HIS A C 1
ATOM 665 O O . HIS A 1 86 ? -5.094 1.213 -13.187 1.00 97.12 86 HIS A O 1
ATOM 671 N N . GLY A 1 87 ? -4.508 0.099 -11.330 1.00 96.31 87 GLY A N 1
ATOM 672 C CA . GLY A 1 87 ? -3.738 1.179 -10.731 1.00 96.31 87 GLY A CA 1
ATOM 673 C C . GLY A 1 87 ? -4.641 2.271 -10.166 1.00 96.31 87 GLY A C 1
ATOM 674 O O . GLY A 1 87 ? -5.446 2.032 -9.268 1.00 96.31 87 GLY A O 1
ATOM 675 N N . GLN A 1 88 ? -4.471 3.493 -10.668 1.00 97.62 88 GLN A N 1
ATOM 676 C CA . GLN A 1 88 ? -5.181 4.667 -10.172 1.00 97.62 88 GLN A CA 1
ATOM 677 C C . GLN A 1 88 ? -6.551 4.827 -10.830 1.00 97.62 88 GLN A C 1
ATOM 679 O O . GLN A 1 88 ? -6.649 4.968 -12.049 1.00 97.62 88 GLN A O 1
ATOM 684 N N . LEU A 1 89 ? -7.603 4.879 -10.010 1.00 97.81 89 LEU A N 1
ATOM 685 C CA . LEU A 1 89 ? -8.994 5.001 -10.448 1.00 97.81 89 LEU A CA 1
ATOM 686 C C . LEU A 1 89 ? -9.703 6.139 -9.715 1.00 97.81 89 LEU A C 1
ATOM 688 O O . LEU A 1 89 ? -9.417 6.402 -8.549 1.00 97.81 89 LEU A O 1
ATOM 692 N N . ALA A 1 90 ? -10.639 6.820 -10.379 1.00 97.88 90 ALA A N 1
ATOM 693 C CA . ALA A 1 90 ? -11.515 7.757 -9.685 1.00 97.88 90 ALA A CA 1
ATOM 694 C C . ALA A 1 90 ? -12.622 7.009 -8.925 1.00 97.88 90 ALA A C 1
ATOM 696 O O . ALA A 1 90 ? -13.118 5.991 -9.407 1.00 97.88 90 ALA A O 1
ATOM 697 N N . ASP A 1 91 ? -13.080 7.549 -7.790 1.00 96.88 91 ASP A N 1
ATOM 698 C CA . ASP A 1 91 ? -14.177 6.943 -7.008 1.00 96.88 91 ASP A CA 1
ATOM 699 C C . ASP A 1 91 ? -15.447 6.736 -7.858 1.00 96.88 91 ASP A C 1
ATOM 701 O O . ASP A 1 91 ? -16.144 5.729 -7.738 1.00 96.88 91 ASP A O 1
ATOM 705 N N . GLY A 1 92 ? -15.729 7.680 -8.764 1.00 97.56 92 GLY A N 1
ATOM 706 C CA . GLY A 1 92 ? -16.845 7.585 -9.707 1.00 97.56 92 GLY A CA 1
ATOM 707 C C . GLY A 1 92 ? -16.667 6.483 -10.754 1.00 97.56 92 GLY A C 1
ATOM 708 O O . GLY A 1 92 ? -17.640 5.817 -11.096 1.00 97.56 92 GLY A O 1
ATOM 709 N N . ASP A 1 93 ? -15.438 6.250 -11.220 1.00 98.19 93 ASP A N 1
ATOM 710 C CA . ASP A 1 93 ? -15.147 5.184 -12.186 1.00 98.19 93 ASP A CA 1
ATOM 711 C C . ASP A 1 93 ? -15.285 3.810 -11.522 1.00 98.19 93 ASP A C 1
ATOM 713 O O . ASP A 1 93 ? -15.861 2.900 -12.114 1.00 98.19 93 ASP A O 1
ATOM 717 N N . LEU A 1 94 ? -14.836 3.678 -10.267 1.00 97.75 94 LEU A N 1
ATOM 718 C CA . LEU A 1 94 ? -15.067 2.487 -9.443 1.00 97.75 94 LEU A CA 1
ATOM 719 C C . LEU A 1 94 ? -16.563 2.224 -9.245 1.00 97.75 94 LEU A C 1
ATOM 721 O O . LEU A 1 94 ? -17.016 1.100 -9.446 1.00 97.75 94 LEU A O 1
ATOM 725 N N . ALA A 1 95 ? -17.337 3.256 -8.900 1.00 97.75 95 ALA A N 1
ATOM 726 C CA . ALA A 1 95 ? -18.783 3.144 -8.722 1.00 97.75 95 ALA A CA 1
ATOM 727 C C . ALA A 1 95 ? -19.482 2.652 -10.000 1.00 97.75 95 ALA A C 1
ATOM 729 O O . ALA A 1 95 ? -20.305 1.743 -9.943 1.00 97.75 95 ALA A O 1
ATOM 730 N N . VAL A 1 96 ? -19.115 3.204 -11.161 1.00 98.12 96 VAL A N 1
ATOM 731 C CA . VAL A 1 96 ? -19.674 2.795 -12.459 1.00 98.12 96 VAL A CA 1
ATOM 732 C C . VAL A 1 96 ? -19.233 1.381 -12.845 1.00 98.12 96 VAL A C 1
ATOM 734 O O . VAL A 1 96 ? -20.062 0.592 -13.289 1.00 98.12 96 VAL A O 1
ATOM 737 N N . ALA A 1 97 ? -17.952 1.040 -12.681 1.00 97.75 97 ALA A N 1
ATOM 738 C CA . ALA A 1 97 ? -17.413 -0.261 -13.081 1.00 97.75 97 ALA A CA 1
ATOM 739 C C . ALA A 1 97 ? -17.952 -1.421 -12.232 1.00 97.75 97 ALA A C 1
ATOM 741 O O . ALA A 1 97 ? -18.152 -2.517 -12.753 1.00 97.75 97 ALA A O 1
ATOM 742 N N . LEU A 1 98 ? -18.188 -1.180 -10.940 1.00 96.38 98 LEU A N 1
ATOM 743 C CA . LEU A 1 98 ? -18.696 -2.179 -9.997 1.00 96.38 98 LEU A CA 1
ATOM 744 C C . LEU A 1 98 ? -20.232 -2.197 -9.905 1.00 96.38 98 LEU A C 1
ATOM 746 O O . LEU A 1 98 ? -20.778 -3.044 -9.205 1.00 96.38 98 LEU A O 1
ATOM 750 N N . ASP A 1 99 ? -20.921 -1.287 -10.604 1.00 96.88 99 ASP A N 1
ATOM 751 C CA . ASP A 1 99 ? -22.366 -1.037 -10.467 1.00 96.88 99 ASP A CA 1
ATOM 752 C C . ASP A 1 99 ? -22.775 -0.774 -9.003 1.00 96.88 99 ASP A C 1
ATOM 754 O O . ASP A 1 99 ? -23.750 -1.308 -8.468 1.00 96.88 99 ASP A O 1
ATOM 758 N N . TRP A 1 100 ? -21.965 0.027 -8.306 1.00 97.06 100 TRP A N 1
ATOM 759 C CA . TRP A 1 100 ? -22.141 0.353 -6.894 1.00 97.06 100 TRP A CA 1
ATOM 760 C C . TRP A 1 100 ? -22.524 1.819 -6.698 1.00 97.06 100 TRP A C 1
ATOM 762 O O . TRP A 1 100 ? -22.039 2.703 -7.405 1.00 97.06 100 TRP A O 1
ATOM 772 N N . PRO A 1 101 ? -23.337 2.139 -5.676 1.00 96.81 101 PRO A N 1
ATOM 773 C CA . PRO A 1 101 ? -23.504 3.524 -5.265 1.00 96.81 101 PRO A CA 1
ATOM 774 C C . PRO A 1 101 ? -22.181 4.069 -4.703 1.00 96.81 101 PRO A C 1
ATOM 776 O O . PRO A 1 101 ? -21.492 3.377 -3.955 1.00 96.81 101 PRO A O 1
ATOM 779 N N . LEU A 1 102 ? -21.869 5.342 -4.978 1.00 96.88 102 LEU A N 1
ATOM 780 C CA . LEU A 1 102 ? -20.616 5.994 -4.548 1.00 96.88 102 LEU A CA 1
ATOM 781 C C . LEU A 1 102 ? -20.342 5.839 -3.042 1.00 96.88 102 LEU A C 1
ATOM 783 O O . LEU A 1 102 ? -19.215 5.603 -2.624 1.00 96.88 102 LEU A O 1
ATOM 787 N N . ARG A 1 103 ? -21.398 5.887 -2.224 1.00 95.12 103 ARG A N 1
ATOM 788 C CA . ARG A 1 103 ? -21.304 5.669 -0.776 1.00 95.12 103 ARG A CA 1
ATOM 789 C C . ARG A 1 103 ? -20.726 4.293 -0.410 1.00 95.12 103 ARG A C 1
ATOM 791 O O . ARG A 1 103 ? -19.948 4.214 0.534 1.00 95.12 103 ARG A O 1
ATOM 798 N N . ARG A 1 104 ? -21.100 3.230 -1.133 1.00 95.19 104 ARG A N 1
ATOM 799 C CA . ARG A 1 104 ? -20.588 1.867 -0.906 1.00 95.19 104 ARG A CA 1
ATOM 800 C C . ARG A 1 104 ? -19.106 1.786 -1.261 1.00 95.19 104 ARG A C 1
ATOM 802 O O . ARG A 1 104 ? -18.341 1.209 -0.502 1.00 95.19 104 ARG A O 1
ATOM 809 N N . VAL A 1 105 ? -18.692 2.438 -2.352 1.00 96.69 105 VAL A N 1
ATOM 810 C CA . VAL A 1 105 ? -17.271 2.560 -2.723 1.00 96.69 105 VAL A CA 1
ATOM 811 C C . VAL A 1 105 ? -16.482 3.268 -1.621 1.00 96.69 105 VAL A C 1
ATOM 813 O O . VAL A 1 105 ? -15.448 2.766 -1.195 1.00 96.69 105 VAL A O 1
ATOM 816 N N . ASP A 1 106 ? -16.985 4.385 -1.093 1.00 96.06 106 ASP A N 1
ATOM 817 C CA . ASP A 1 106 ? -16.318 5.103 0.000 1.00 96.06 106 ASP A CA 1
ATOM 818 C C . ASP A 1 106 ? -16.192 4.266 1.281 1.00 96.06 106 ASP A C 1
ATOM 820 O O . ASP A 1 106 ? -15.156 4.302 1.953 1.00 96.06 106 ASP A O 1
ATOM 824 N N . GLU A 1 107 ? -17.235 3.511 1.630 1.00 94.56 107 GLU A N 1
ATOM 825 C CA . GLU A 1 107 ? -17.226 2.587 2.768 1.00 94.56 107 GLU A CA 1
ATOM 826 C C . GLU A 1 107 ? -16.210 1.449 2.550 1.00 94.56 107 GLU A C 1
ATOM 828 O O . GLU A 1 107 ? -15.396 1.190 3.441 1.00 94.56 107 GLU A O 1
ATOM 833 N N . ALA A 1 108 ? -16.167 0.857 1.352 1.00 95.50 108 ALA A N 1
ATOM 834 C CA . ALA A 1 108 ? -15.217 -0.189 0.972 1.00 95.50 108 ALA A CA 1
ATOM 835 C C . ALA A 1 108 ? -13.761 0.306 0.960 1.00 95.50 108 ALA A C 1
ATOM 837 O O . ALA A 1 108 ? -12.877 -0.346 1.513 1.00 95.50 108 ALA A O 1
ATOM 838 N N . VAL A 1 109 ? -13.496 1.498 0.414 1.00 96.56 109 VAL A N 1
ATOM 839 C CA . VAL A 1 109 ? -12.158 2.114 0.430 1.00 96.56 109 VAL A CA 1
ATOM 840 C C . VAL A 1 109 ? -11.704 2.388 1.865 1.00 96.56 109 VAL A C 1
ATOM 842 O O . VAL A 1 109 ? -10.542 2.161 2.201 1.00 96.56 109 VAL A O 1
ATOM 845 N N . ARG A 1 110 ? -12.603 2.844 2.746 1.00 95.50 110 ARG A N 1
ATOM 846 C CA . ARG A 1 110 ? -12.275 3.059 4.164 1.00 95.50 110 ARG A CA 1
ATOM 847 C C . ARG A 1 110 ? -11.976 1.743 4.882 1.00 95.50 110 ARG A C 1
ATOM 849 O O . ARG A 1 110 ? -11.030 1.693 5.667 1.00 95.50 110 ARG A O 1
ATOM 856 N N . ALA A 1 111 ? -12.748 0.693 4.610 1.00 94.12 111 ALA A N 1
ATOM 857 C CA . ALA A 1 111 ? -12.485 -0.643 5.136 1.00 94.12 111 ALA A CA 1
ATOM 858 C C . ALA A 1 111 ? -11.122 -1.171 4.652 1.00 94.12 111 ALA A C 1
ATOM 860 O O . ALA A 1 111 ? -10.319 -1.625 5.468 1.00 94.12 111 ALA A O 1
ATOM 861 N N . LEU A 1 112 ? -10.804 -0.988 3.365 1.00 95.81 112 LEU A N 1
ATOM 862 C CA . LEU A 1 112 ? -9.507 -1.336 2.785 1.00 95.81 112 LEU A CA 1
ATOM 863 C C . LEU A 1 112 ? -8.352 -0.585 3.463 1.00 95.81 112 LEU A C 1
ATOM 865 O O . LEU A 1 112 ? -7.356 -1.197 3.843 1.00 95.81 112 LEU A O 1
ATOM 869 N N . MET A 1 113 ? -8.488 0.729 3.680 1.00 95.50 113 MET A N 1
ATOM 870 C CA . MET A 1 113 ? -7.491 1.535 4.400 1.00 95.50 113 MET A CA 1
ATOM 871 C C . MET A 1 113 ? -7.198 0.980 5.795 1.00 95.50 113 MET A C 1
ATOM 873 O O . MET A 1 113 ? -6.034 0.882 6.181 1.00 95.50 113 MET A O 1
ATOM 877 N N . LEU A 1 114 ? -8.247 0.622 6.542 1.00 92.06 114 LEU A N 1
ATOM 878 C CA . LEU A 1 114 ? -8.119 0.050 7.880 1.00 92.06 114 LEU A CA 1
ATOM 879 C C . LEU A 1 114 ? -7.464 -1.331 7.839 1.00 92.06 114 LEU A C 1
ATOM 881 O O . LEU A 1 114 ? -6.574 -1.597 8.642 1.00 92.06 114 LEU A O 1
ATOM 885 N N . ARG A 1 115 ? -7.848 -2.190 6.891 1.00 93.75 115 ARG A N 1
ATOM 886 C CA . ARG A 1 115 ? -7.257 -3.526 6.757 1.00 93.75 115 ARG A CA 1
ATOM 887 C C . ARG A 1 115 ? -5.783 -3.476 6.368 1.00 93.75 115 ARG A C 1
ATOM 889 O O . ARG A 1 115 ? -4.998 -4.282 6.858 1.00 93.75 115 ARG A O 1
ATOM 896 N N . LEU A 1 116 ? -5.383 -2.526 5.523 1.00 95.44 116 LEU A N 1
ATOM 897 C CA . LEU A 1 116 ? -3.985 -2.364 5.124 1.00 95.44 116 LEU A CA 1
ATOM 898 C C . LEU A 1 116 ? -3.110 -1.729 6.218 1.00 95.44 116 LEU A C 1
ATOM 900 O O . LEU A 1 116 ? -1.896 -1.600 6.014 1.00 95.44 116 LEU A O 1
ATOM 904 N N . LEU A 1 117 ? -3.663 -1.363 7.385 1.00 91.56 117 LEU A N 1
ATOM 905 C CA . LEU A 1 117 ? -2.882 -0.909 8.538 1.00 91.56 117 LEU A CA 1
ATOM 906 C C . LEU A 1 117 ? -1.881 -1.987 8.982 1.00 91.56 117 LEU A C 1
ATOM 908 O O . LEU A 1 117 ? -2.251 -3.084 9.377 1.00 91.56 117 LEU A O 1
ATOM 912 N N . GLY A 1 118 ? -0.590 -1.654 8.925 1.00 87.38 118 GLY A N 1
ATOM 913 C CA . GLY A 1 118 ? 0.500 -2.562 9.295 1.00 87.38 118 GLY A CA 1
ATOM 914 C C . GLY A 1 118 ? 1.007 -3.455 8.158 1.00 87.38 118 GLY A C 1
ATOM 915 O O . GLY A 1 118 ? 1.944 -4.217 8.371 1.00 87.38 118 GLY A O 1
ATOM 916 N N . THR A 1 119 ? 0.442 -3.347 6.953 1.00 94.69 119 THR A N 1
ATOM 917 C CA . THR A 1 119 ? 0.956 -4.040 5.760 1.00 94.69 119 THR A CA 1
ATOM 918 C C . THR A 1 119 ? 1.996 -3.196 5.014 1.00 94.69 119 THR A C 1
ATOM 920 O O . THR A 1 119 ? 2.214 -2.028 5.340 1.00 94.69 119 THR A O 1
ATOM 923 N N . ALA A 1 120 ? 2.634 -3.771 3.988 1.00 95.69 120 ALA A N 1
ATOM 924 C CA . ALA A 1 120 ? 3.572 -3.042 3.132 1.00 95.69 120 ALA A CA 1
ATOM 925 C C . ALA A 1 120 ? 2.896 -2.051 2.166 1.00 95.69 120 ALA A C 1
ATOM 927 O O . ALA A 1 120 ? 3.576 -1.213 1.573 1.00 95.69 120 ALA A O 1
ATOM 928 N N . LEU A 1 121 ? 1.573 -2.139 2.017 1.00 97.19 121 LEU A N 1
ATOM 929 C CA . LEU A 1 121 ? 0.776 -1.294 1.139 1.00 97.19 121 LEU A CA 1
ATOM 930 C C . LEU A 1 121 ? -0.027 -0.273 1.950 1.00 97.19 121 LEU A C 1
ATOM 932 O O . LEU A 1 121 ? -0.276 -0.422 3.152 1.00 97.19 121 LEU A O 1
ATOM 936 N N . GLN A 1 122 ? -0.428 0.788 1.269 1.00 97.38 122 GLN A N 1
ATOM 937 C CA . GLN A 1 122 ? -1.379 1.772 1.753 1.00 97.38 122 GLN A CA 1
ATOM 938 C C . GLN A 1 122 ? -2.264 2.243 0.601 1.00 97.38 122 GLN A C 1
ATOM 940 O O . GLN A 1 122 ? -1.847 2.251 -0.557 1.00 97.38 122 GLN A O 1
ATOM 945 N N . VAL A 1 123 ? -3.485 2.654 0.933 1.00 97.75 123 VAL A N 1
ATOM 946 C CA . VAL A 1 123 ? -4.344 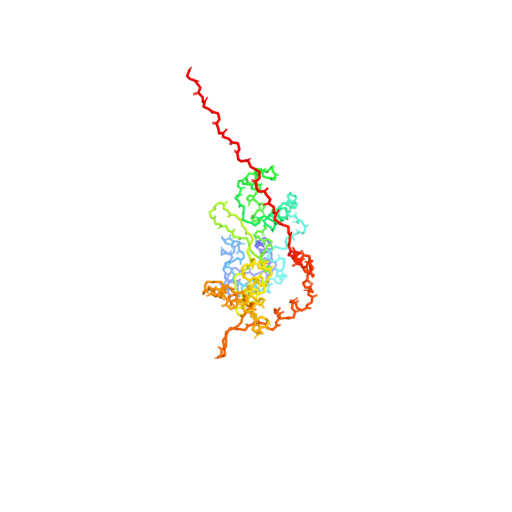3.366 -0.012 1.00 97.75 123 VAL A CA 1
ATOM 947 C C . VAL A 1 123 ? -3.996 4.848 0.056 1.00 97.75 123 VAL A C 1
ATOM 949 O O . VAL A 1 123 ? -4.022 5.439 1.139 1.00 97.75 123 VAL A O 1
ATOM 952 N N . VAL A 1 124 ? -3.705 5.449 -1.091 1.00 97.75 124 VAL A N 1
ATOM 953 C CA . VAL A 1 124 ? -3.458 6.885 -1.236 1.00 97.75 124 VAL A CA 1
ATOM 954 C C . VAL A 1 124 ? -4.638 7.510 -1.975 1.00 97.75 124 VAL A C 1
ATOM 956 O O . VAL A 1 124 ? -5.167 6.936 -2.927 1.00 97.75 124 VAL A O 1
ATOM 959 N N . ARG A 1 125 ? -5.086 8.675 -1.494 1.00 97.38 125 ARG A N 1
ATOM 960 C CA . ARG A 1 125 ? -6.142 9.472 -2.127 1.00 97.38 125 ARG A CA 1
ATOM 961 C C . ARG A 1 125 ? -5.566 10.796 -2.620 1.00 97.38 125 ARG A C 1
ATOM 963 O O . ARG A 1 125 ? -5.124 11.614 -1.817 1.00 97.38 125 ARG A O 1
ATOM 970 N N . GLU A 1 126 ? -5.628 11.021 -3.927 1.00 96.81 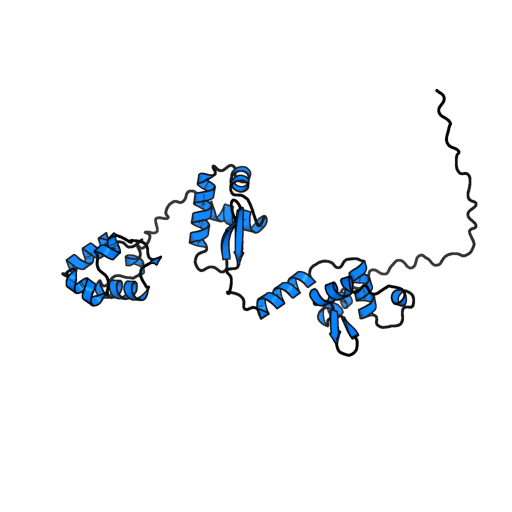126 GLU A N 1
ATOM 971 C CA . GLU A 1 126 ? -5.195 12.251 -4.596 1.00 96.81 126 GLU A CA 1
ATOM 972 C C . GLU A 1 126 ? -6.395 12.908 -5.285 1.00 96.81 126 GLU A C 1
ATOM 974 O O . GLU A 1 126 ? -6.793 12.551 -6.396 1.00 96.81 126 GLU A O 1
ATOM 979 N N . GLY A 1 127 ? -7.026 13.865 -4.602 1.00 95.12 127 GLY A N 1
ATOM 980 C CA . GLY A 1 127 ? -8.274 14.461 -5.079 1.00 95.12 127 GLY A CA 1
ATOM 981 C C . GLY A 1 127 ? -9.413 13.438 -5.080 1.00 95.12 127 GLY A C 1
ATOM 982 O O . GLY A 1 127 ? -9.795 12.949 -4.021 1.00 95.12 127 GLY A O 1
ATOM 983 N N . ASN A 1 128 ? -9.963 13.133 -6.259 1.00 94.88 128 ASN A N 1
ATOM 984 C CA . ASN A 1 128 ? -11.018 12.127 -6.443 1.00 94.88 128 ASN A CA 1
ATOM 985 C C . ASN A 1 128 ? -10.484 10.757 -6.886 1.00 94.88 128 ASN A C 1
ATOM 987 O O . ASN A 1 128 ? -11.276 9.905 -7.291 1.00 94.88 128 ASN A O 1
ATOM 991 N N . ARG A 1 129 ? -9.159 10.581 -6.893 1.00 97.50 129 ARG A N 1
ATOM 992 C CA . ARG A 1 129 ? -8.493 9.357 -7.326 1.00 97.50 129 ARG A CA 1
ATOM 993 C C . ARG A 1 129 ? -7.967 8.573 -6.141 1.00 97.50 129 ARG A C 1
ATOM 995 O O . ARG A 1 129 ? -7.477 9.153 -5.172 1.00 97.50 129 ARG A O 1
ATOM 1002 N N . VAL A 1 130 ? -8.052 7.260 -6.262 1.00 97.94 130 VAL A N 1
ATOM 1003 C CA . VAL A 1 130 ? -7.612 6.283 -5.277 1.00 97.94 130 VAL A CA 1
ATOM 1004 C C . VAL A 1 130 ? -6.680 5.302 -5.965 1.00 97.94 130 VAL A C 1
ATOM 1006 O O . VAL A 1 130 ? -6.939 4.868 -7.090 1.00 97.94 130 VAL A O 1
ATOM 1009 N N . HIS A 1 131 ? -5.590 4.954 -5.294 1.00 98.12 131 HIS A N 1
ATOM 1010 C CA . HIS A 1 131 ? -4.648 3.942 -5.755 1.00 98.12 131 HIS A CA 1
ATOM 1011 C C . HIS A 1 131 ? -3.946 3.267 -4.582 1.00 98.12 131 HIS A C 1
ATOM 1013 O O . HIS A 1 131 ? -3.968 3.753 -3.448 1.00 98.12 131 HIS A O 1
ATOM 1019 N N . LEU A 1 132 ? -3.338 2.117 -4.867 1.00 98.06 132 LEU A N 1
ATOM 1020 C CA . LEU A 1 132 ? -2.477 1.411 -3.930 1.00 98.06 132 LEU A CA 1
ATOM 1021 C C . LEU A 1 132 ? -1.029 1.822 -4.162 1.00 98.06 132 LEU A C 1
ATOM 1023 O O . LEU A 1 132 ? -0.540 1.799 -5.289 1.00 98.06 132 LEU A O 1
ATOM 1027 N N . GLU A 1 133 ? -0.337 2.145 -3.079 1.00 96.69 133 GLU A N 1
ATOM 1028 C CA . GLU A 1 133 ? 1.083 2.466 -3.090 1.00 96.69 133 GLU A CA 1
ATOM 1029 C C . GLU A 1 133 ? 1.827 1.671 -2.013 1.00 96.69 133 GLU A C 1
ATOM 1031 O O . GLU A 1 133 ? 1.277 1.422 -0.932 1.00 96.69 133 GLU A O 1
ATOM 1036 N N . PRO A 1 134 ? 3.091 1.283 -2.259 1.00 95.06 134 PRO A N 1
ATOM 1037 C CA . PRO A 1 134 ? 3.976 0.836 -1.195 1.00 95.06 134 PRO A CA 1
ATOM 1038 C C . PRO A 1 134 ? 4.124 1.934 -0.140 1.00 95.06 134 PRO A C 1
ATOM 1040 O O . PRO A 1 134 ? 4.240 3.116 -0.469 1.00 95.06 134 PRO A O 1
ATOM 1043 N N . ARG A 1 135 ? 4.157 1.569 1.144 1.00 94.06 135 ARG A N 1
ATOM 1044 C CA . ARG A 1 135 ? 4.424 2.563 2.189 1.00 94.06 135 ARG A CA 1
ATOM 1045 C C . ARG A 1 135 ? 5.838 3.129 2.041 1.00 94.06 135 ARG A C 1
ATOM 1047 O O . ARG A 1 135 ? 6.793 2.355 1.903 1.00 94.06 135 ARG A O 1
ATOM 1054 N N . PRO A 1 136 ? 6.001 4.457 2.152 1.00 91.19 136 PRO A N 1
ATOM 105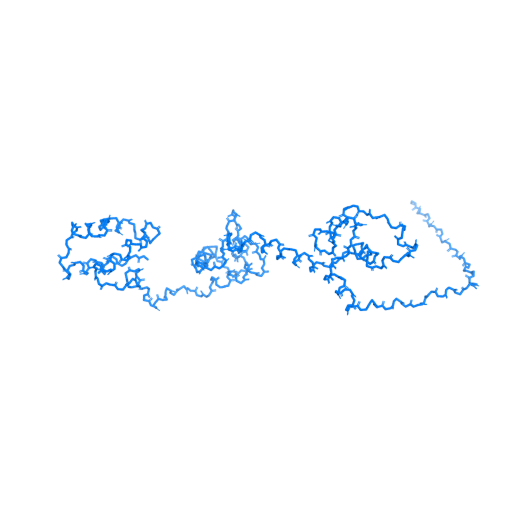5 C CA . PRO A 1 136 ? 7.309 5.081 2.071 1.00 91.19 136 PRO A CA 1
ATOM 1056 C C . PRO A 1 136 ? 8.201 4.619 3.227 1.00 91.19 136 PRO A C 1
ATOM 1058 O O . PRO A 1 136 ? 7.741 4.414 4.350 1.00 91.19 136 PRO A O 1
ATOM 1061 N N . GLY A 1 137 ? 9.494 4.465 2.945 1.00 90.31 137 GLY A N 1
ATOM 1062 C CA . GLY A 1 137 ? 10.504 4.131 3.951 1.00 90.31 137 GLY A CA 1
ATOM 1063 C C . GLY A 1 137 ? 10.560 2.661 4.376 1.00 90.31 137 GLY A C 1
ATOM 1064 O O . GLY A 1 137 ? 11.390 2.326 5.216 1.00 90.31 137 GLY A O 1
ATOM 1065 N N . LEU A 1 138 ? 9.732 1.773 3.808 1.00 91.25 138 LEU A N 1
ATOM 1066 C CA . LEU A 1 138 ? 9.880 0.326 4.027 1.00 91.25 138 LEU A CA 1
ATOM 1067 C C . LEU A 1 138 ? 11.066 -0.268 3.263 1.00 91.25 138 LEU A C 1
ATOM 1069 O O . LEU A 1 138 ? 11.696 -1.213 3.733 1.00 91.25 138 LEU A O 1
ATOM 1073 N N . LEU A 1 139 ? 11.366 0.287 2.090 1.00 92.00 139 LEU A N 1
ATOM 1074 C CA . LEU A 1 139 ? 12.557 -0.044 1.320 1.00 92.00 139 LEU A CA 1
ATOM 1075 C C . LEU A 1 139 ? 13.631 1.012 1.591 1.00 92.00 139 LEU A C 1
ATOM 1077 O O . LEU A 1 139 ? 13.353 2.211 1.578 1.00 92.00 139 LEU A O 1
ATOM 1081 N N . GLY A 1 140 ? 14.863 0.563 1.837 1.00 91.94 140 GLY A N 1
ATOM 1082 C CA . GLY A 1 140 ? 16.021 1.454 1.839 1.00 91.94 140 GLY A CA 1
ATOM 1083 C C . GLY A 1 140 ? 16.269 2.013 0.435 1.00 91.94 140 GLY A C 1
ATOM 1084 O O . GLY A 1 140 ? 15.985 1.328 -0.547 1.00 91.94 140 GLY A O 1
ATOM 1085 N N . ALA A 1 141 ? 16.818 3.229 0.345 1.00 88.69 141 ALA A N 1
ATOM 1086 C CA . ALA A 1 141 ? 17.051 3.919 -0.931 1.00 88.69 141 ALA A CA 1
ATOM 1087 C C . ALA A 1 141 ? 17.849 3.063 -1.931 1.00 88.69 141 ALA A C 1
ATOM 1089 O O . ALA A 1 141 ? 17.457 2.938 -3.082 1.00 88.69 141 ALA A O 1
ATOM 1090 N N . GLU A 1 142 ? 18.897 2.381 -1.462 1.00 87.12 142 GLU A N 1
AT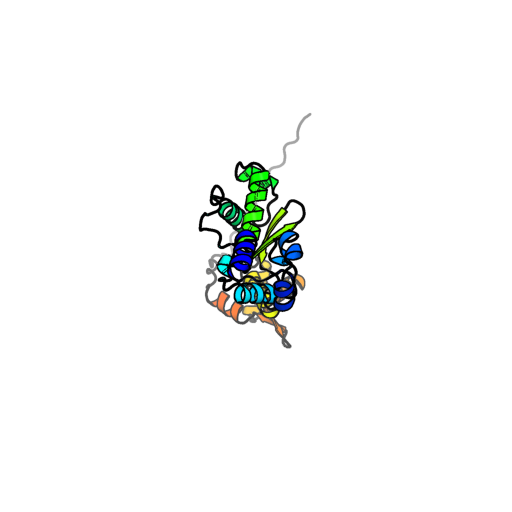OM 1091 C CA . GLU A 1 142 ? 19.719 1.499 -2.301 1.00 87.12 142 GLU A CA 1
ATOM 1092 C C . GLU A 1 142 ? 18.924 0.315 -2.883 1.00 87.12 142 GLU A C 1
ATOM 1094 O O . GLU A 1 142 ? 19.065 -0.028 -4.057 1.00 87.12 142 GLU A O 1
ATOM 1099 N N . THR A 1 143 ? 18.057 -0.309 -2.078 1.00 88.81 143 THR A N 1
ATOM 1100 C CA . THR A 1 143 ? 17.200 -1.411 -2.541 1.00 88.81 143 THR A CA 1
ATOM 1101 C C . THR A 1 143 ? 16.179 -0.917 -3.558 1.00 88.81 143 THR A C 1
ATOM 1103 O O . THR A 1 143 ? 15.930 -1.601 -4.550 1.00 88.81 143 THR A O 1
ATOM 1106 N N . ASP A 1 144 ? 15.598 0.259 -3.322 1.00 87.25 144 ASP A N 1
ATOM 1107 C CA . ASP A 1 144 ? 14.645 0.877 -4.241 1.00 87.25 144 ASP A CA 1
ATOM 1108 C C . ASP A 1 144 ? 15.308 1.211 -5.588 1.00 87.25 144 ASP A C 1
ATOM 1110 O O . ASP A 1 144 ? 14.801 0.811 -6.636 1.00 87.25 144 ASP A O 1
ATOM 1114 N N . ASP A 1 145 ? 16.497 1.821 -5.570 1.00 83.25 145 ASP A N 1
ATOM 1115 C CA . ASP A 1 145 ? 17.287 2.116 -6.773 1.00 83.25 145 ASP A CA 1
ATOM 1116 C C . ASP A 1 145 ? 17.615 0.841 -7.561 1.00 83.25 145 ASP A C 1
ATOM 1118 O O . ASP A 1 145 ? 17.443 0.785 -8.783 1.00 83.25 145 ASP A O 1
ATOM 1122 N N . ARG A 1 146 ? 18.012 -0.231 -6.864 1.00 82.56 146 ARG A N 1
ATOM 1123 C CA . ARG A 1 146 ? 18.307 -1.522 -7.494 1.00 82.56 146 ARG A CA 1
ATOM 1124 C C . ARG A 1 146 ? 17.068 -2.162 -8.121 1.00 82.56 146 ARG A C 1
ATOM 1126 O O . ARG A 1 146 ? 17.155 -2.699 -9.224 1.00 82.56 146 ARG A O 1
ATOM 1133 N N . LEU A 1 147 ? 15.916 -2.119 -7.450 1.00 85.56 147 LEU A N 1
ATOM 1134 C CA . LEU A 1 147 ? 14.661 -2.651 -7.993 1.00 85.56 147 LEU A CA 1
ATOM 1135 C C . LEU A 1 147 ? 14.188 -1.853 -9.212 1.00 85.56 147 LEU A C 1
ATOM 1137 O O . LEU A 1 147 ? 13.763 -2.455 -10.200 1.00 85.56 147 LEU A O 1
ATOM 1141 N N . ARG A 1 148 ? 14.319 -0.521 -9.185 1.00 81.81 148 ARG A N 1
ATOM 1142 C CA . ARG A 1 148 ? 14.024 0.337 -10.342 1.00 81.81 148 ARG A CA 1
ATOM 1143 C C . ARG A 1 148 ? 14.923 0.005 -11.529 1.00 81.81 148 ARG A C 1
ATOM 1145 O O . ARG A 1 148 ? 14.409 -0.139 -12.636 1.00 81.81 148 ARG A O 1
ATOM 1152 N N . ALA A 1 149 ? 16.224 -0.182 -11.306 1.00 77.31 149 ALA A N 1
ATOM 1153 C CA . ALA A 1 149 ? 17.155 -0.593 -12.357 1.00 77.31 149 ALA A CA 1
ATOM 1154 C C . ALA A 1 149 ? 16.747 -1.943 -12.977 1.00 77.31 149 ALA A C 1
ATOM 1156 O O . ALA A 1 149 ? 16.674 -2.074 -14.198 1.00 77.31 149 ALA A O 1
ATOM 1157 N N . LEU A 1 150 ? 16.377 -2.927 -12.147 1.00 80.44 150 LEU A N 1
ATOM 1158 C CA . LEU A 1 150 ? 15.909 -4.234 -12.622 1.00 80.44 150 LEU A CA 1
ATOM 1159 C C . LEU A 1 150 ? 14.603 -4.152 -13.424 1.00 80.44 150 LEU A C 1
ATOM 1161 O O . LEU A 1 150 ? 14.464 -4.846 -14.429 1.00 80.44 150 LEU A O 1
ATOM 1165 N N . GLN A 1 151 ? 13.643 -3.321 -13.011 1.00 80.44 151 GLN A N 1
ATOM 1166 C CA . GLN A 1 151 ? 12.405 -3.111 -13.773 1.00 80.44 151 GLN A CA 1
ATOM 1167 C C . GLN A 1 151 ? 12.678 -2.436 -15.119 1.00 80.44 151 GLN A C 1
ATOM 1169 O O . GLN A 1 151 ? 12.130 -2.841 -16.142 1.00 80.44 151 GLN A O 1
ATOM 1174 N N . GLN A 1 152 ? 13.554 -1.433 -15.138 1.00 74.94 152 GLN A N 1
ATOM 1175 C CA . GLN A 1 152 ? 13.940 -0.735 -16.361 1.00 74.94 152 GLN A CA 1
ATOM 1176 C C . GLN A 1 152 ? 14.675 -1.644 -17.351 1.00 74.94 152 GLN A C 1
ATOM 1178 O O . GLN A 1 152 ? 14.468 -1.520 -18.558 1.00 74.94 152 GLN A O 1
ATOM 1183 N N . ALA A 1 153 ? 15.467 -2.596 -16.853 1.00 72.00 153 ALA A N 1
ATOM 1184 C CA . ALA A 1 153 ? 16.132 -3.601 -17.675 1.00 72.00 153 ALA A CA 1
ATOM 1185 C C . ALA A 1 153 ? 15.154 -4.574 -18.367 1.00 72.00 153 ALA A C 1
ATOM 1187 O O . ALA A 1 153 ? 15.510 -5.177 -19.378 1.00 72.00 153 ALA A O 1
ATOM 1188 N N . GLN A 1 154 ? 13.918 -4.722 -17.872 1.00 76.31 154 GLN A N 1
ATOM 1189 C CA . GLN A 1 154 ? 12.893 -5.571 -18.500 1.00 76.31 154 GLN A CA 1
ATOM 1190 C C . GLN A 1 154 ? 12.144 -4.880 -19.649 1.00 76.31 154 GLN A C 1
ATOM 1192 O O . GLN A 1 154 ? 11.414 -5.542 -20.390 1.00 76.31 154 GLN A O 1
ATOM 1197 N N . ILE A 1 155 ? 12.304 -3.563 -19.819 1.00 78.06 155 ILE A N 1
ATOM 1198 C CA . ILE A 1 155 ? 11.672 -2.831 -20.919 1.00 78.06 155 ILE A CA 1
ATOM 1199 C C . ILE A 1 155 ? 12.337 -3.265 -22.235 1.00 78.06 155 ILE A C 1
ATOM 1201 O O . ILE A 1 155 ? 13.561 -3.148 -22.357 1.00 78.06 155 ILE A O 1
ATOM 1205 N N . PRO A 1 156 ? 11.565 -3.731 -23.239 1.00 83.44 156 PRO A N 1
ATOM 1206 C CA . PRO A 1 156 ? 12.120 -4.111 -24.528 1.00 83.44 156 PRO A CA 1
ATOM 1207 C C . PRO A 1 156 ? 12.928 -2.965 -25.127 1.00 83.44 156 PRO A C 1
ATOM 1209 O O . PRO A 1 156 ? 12.453 -1.830 -25.212 1.00 83.44 156 PRO A O 1
ATOM 1212 N N . LEU A 1 157 ? 14.144 -3.275 -25.566 1.00 84.31 157 LEU A N 1
ATOM 1213 C CA . LEU A 1 157 ? 14.982 -2.302 -26.246 1.00 84.31 157 LEU A CA 1
ATOM 1214 C C . LEU A 1 157 ? 14.318 -1.865 -27.551 1.00 84.31 157 LEU A C 1
ATOM 1216 O O . LEU A 1 157 ? 13.833 -2.689 -28.333 1.00 84.31 157 LEU A O 1
ATOM 1220 N N . SER A 1 158 ? 14.349 -0.564 -27.826 1.00 85.62 158 SER A N 1
ATOM 1221 C CA . SER A 1 158 ? 14.031 -0.074 -29.163 1.00 85.62 158 SER A CA 1
ATOM 1222 C C . SER A 1 158 ? 15.043 -0.625 -30.173 1.00 85.62 158 SER A C 1
ATOM 1224 O O . SER A 1 158 ? 16.171 -0.970 -29.824 1.00 85.62 158 SER A O 1
ATOM 1226 N N . VAL A 1 159 ? 14.679 -0.673 -31.458 1.00 83.06 159 VAL A N 1
ATOM 1227 C CA . VAL A 1 159 ? 15.597 -1.141 -32.517 1.00 83.06 159 VAL A CA 1
ATOM 1228 C C . VAL A 1 159 ? 16.921 -0.370 -32.483 1.00 83.06 159 VAL A C 1
ATOM 1230 O O . VAL A 1 159 ? 17.986 -0.954 -32.660 1.00 83.06 159 VAL A O 1
ATOM 1233 N N . ARG A 1 160 ? 16.867 0.937 -32.206 1.00 83.56 160 ARG A N 1
ATOM 1234 C CA . ARG A 1 160 ? 18.054 1.794 -32.119 1.00 83.56 160 ARG A CA 1
ATOM 1235 C C . ARG A 1 160 ? 18.924 1.443 -30.911 1.00 83.56 160 ARG A C 1
ATOM 1237 O O . ARG A 1 160 ? 20.131 1.287 -31.068 1.00 83.56 160 ARG A O 1
ATOM 1244 N N . GLU A 1 161 ? 18.311 1.278 -29.740 1.00 85.69 161 GLU A N 1
ATOM 1245 C CA . GLU A 1 161 ? 18.993 0.850 -28.511 1.00 85.69 161 GLU A CA 1
ATOM 1246 C C . GLU A 1 161 ? 19.638 -0.531 -28.687 1.00 85.69 161 GLU A C 1
ATOM 1248 O O . GLU A 1 161 ? 20.799 -0.718 -28.335 1.00 85.69 161 GLU A O 1
ATOM 1253 N N . ALA A 1 162 ? 18.921 -1.475 -29.301 1.00 86.56 162 ALA A N 1
ATOM 1254 C CA . ALA A 1 162 ? 19.413 -2.821 -29.571 1.00 86.56 162 ALA A CA 1
ATOM 1255 C C . ALA A 1 162 ? 20.612 -2.819 -30.531 1.00 86.56 162 ALA A C 1
ATOM 1257 O O . ALA A 1 162 ? 21.579 -3.538 -30.299 1.00 86.56 162 ALA A O 1
ATOM 1258 N N . VAL A 1 163 ? 20.590 -1.996 -31.586 1.00 83.56 163 VAL A N 1
ATOM 1259 C CA . VAL A 1 163 ? 21.722 -1.864 -32.520 1.00 83.56 163 VAL A CA 1
ATOM 1260 C C . VAL A 1 163 ? 22.952 -1.272 -31.828 1.00 83.56 163 VAL A C 1
ATOM 1262 O O . VAL A 1 163 ? 24.058 -1.766 -32.040 1.00 83.56 163 VAL A O 1
ATOM 1265 N N . ILE A 1 164 ? 22.776 -0.255 -30.978 1.00 83.56 164 ILE A N 1
ATOM 1266 C CA . ILE A 1 164 ? 23.882 0.323 -30.200 1.00 83.56 164 ILE A CA 1
ATOM 1267 C C . ILE A 1 164 ? 24.428 -0.707 -29.210 1.00 83.56 164 ILE A C 1
ATOM 1269 O O . ILE A 1 164 ? 25.638 -0.902 -29.148 1.00 83.56 164 ILE A O 1
ATOM 1273 N N . LEU A 1 165 ? 23.562 -1.430 -28.498 1.00 85.31 165 LEU A N 1
ATOM 1274 C CA . LEU A 1 165 ? 23.989 -2.498 -27.597 1.00 85.31 165 LEU A CA 1
ATOM 1275 C C . LEU A 1 165 ? 24.752 -3.602 -28.343 1.00 85.31 165 LEU A C 1
ATOM 1277 O O . LEU A 1 165 ? 25.794 -4.050 -27.873 1.00 85.31 165 LEU A O 1
ATOM 1281 N N . LEU A 1 166 ? 24.285 -4.010 -29.526 1.00 82.75 166 LEU A N 1
ATOM 1282 C CA . LEU A 1 166 ? 24.998 -4.966 -30.375 1.00 82.75 166 LEU A CA 1
ATOM 1283 C C . LEU A 1 166 ? 26.366 -4.429 -30.799 1.00 82.75 166 LEU A C 1
ATOM 1285 O O . LEU A 1 166 ? 27.330 -5.190 -30.783 1.00 82.75 166 LEU A O 1
ATOM 1289 N N . HIS A 1 167 ? 26.477 -3.142 -31.129 1.00 81.50 167 HIS A N 1
ATOM 1290 C CA . HIS A 1 167 ? 27.764 -2.518 -31.431 1.00 81.50 167 HIS A CA 1
ATOM 1291 C C . HIS A 1 167 ? 28.723 -2.578 -30.232 1.00 81.50 167 HIS A C 1
ATOM 1293 O O . HIS A 1 167 ? 29.870 -3.001 -30.388 1.00 81.50 167 HIS A O 1
ATOM 1299 N N . LEU A 1 168 ? 28.230 -2.250 -29.033 1.00 82.94 168 LEU A N 1
ATOM 1300 C CA . LEU A 1 168 ? 29.001 -2.306 -27.788 1.00 82.94 168 LEU A CA 1
ATOM 1301 C C . LEU A 1 168 ? 29.433 -3.728 -27.422 1.00 82.94 168 LEU A C 1
ATOM 1303 O O . LEU A 1 168 ? 30.547 -3.915 -26.946 1.00 82.94 168 LEU A O 1
ATOM 1307 N N . LEU A 1 169 ? 28.579 -4.727 -27.659 1.00 84.06 169 LEU A N 1
ATOM 1308 C CA . LEU A 1 169 ? 28.887 -6.136 -27.398 1.00 84.06 169 LEU A CA 1
ATOM 1309 C C . LEU A 1 169 ? 29.908 -6.701 -28.377 1.00 84.06 169 LEU A C 1
ATOM 1311 O O . LEU A 1 169 ? 30.729 -7.534 -27.998 1.00 84.06 169 LEU A O 1
ATOM 1315 N N . HIS A 1 170 ? 29.850 -6.284 -29.642 1.00 79.19 170 HIS A N 1
ATOM 1316 C CA . HIS A 1 170 ? 30.691 -6.906 -30.648 1.00 79.19 170 HIS A CA 1
ATOM 1317 C C . HIS A 1 170 ? 32.117 -6.376 -30.627 1.00 79.19 170 HIS A C 1
ATOM 1319 O O . HIS A 1 170 ? 32.971 -7.172 -31.005 1.00 79.19 170 HIS A O 1
ATOM 1325 N N . GLN A 1 171 ? 32.382 -5.122 -30.201 1.00 67.81 171 GLN A N 1
ATOM 1326 C CA . GLN A 1 171 ? 33.689 -4.407 -30.124 1.00 67.81 171 GLN A CA 1
ATOM 1327 C C . GLN A 1 171 ? 34.693 -4.632 -31.283 1.00 67.81 171 GLN A C 1
ATOM 1329 O O . GLN A 1 171 ? 35.801 -4.105 -31.296 1.00 67.81 171 GLN A O 1
ATOM 1334 N N . ARG A 1 172 ? 34.324 -5.419 -32.284 1.00 56.50 172 ARG A N 1
ATOM 1335 C CA . ARG A 1 172 ? 35.078 -5.807 -33.453 1.00 56.50 172 ARG A CA 1
ATOM 1336 C C . ARG A 1 172 ? 34.567 -4.915 -34.551 1.00 56.50 172 ARG A C 1
ATOM 1338 O O . ARG A 1 172 ? 33.368 -4.914 -34.808 1.00 56.50 172 ARG A O 1
ATOM 1345 N N . HIS A 1 173 ? 35.502 -4.185 -35.148 1.00 55.09 173 HIS A N 1
ATOM 1346 C CA . HIS A 1 173 ? 35.372 -3.339 -36.327 1.00 55.09 173 HIS A CA 1
ATOM 1347 C C . HIS A 1 173 ? 34.366 -3.881 -37.350 1.00 55.09 173 HIS A C 1
ATOM 1349 O O . HIS A 1 173 ? 34.741 -4.551 -38.313 1.00 55.09 173 HIS A O 1
ATOM 1355 N N . ASP A 1 174 ? 33.082 -3.601 -37.144 1.00 62.56 174 ASP A N 1
ATOM 1356 C CA . ASP A 1 174 ? 32.089 -3.716 -38.191 1.00 62.56 174 ASP A CA 1
ATOM 1357 C C . ASP A 1 174 ? 31.986 -2.324 -38.826 1.00 62.56 174 ASP A C 1
ATOM 1359 O O . ASP A 1 174 ? 31.441 -1.402 -38.207 1.00 62.56 174 ASP A O 1
ATOM 1363 N N . PRO A 1 175 ? 32.520 -2.137 -40.045 1.00 64.81 175 PRO A N 1
ATOM 1364 C CA . PRO A 1 175 ? 32.534 -0.839 -40.712 1.00 64.81 175 PRO A CA 1
ATOM 1365 C C . PRO A 1 175 ? 31.124 -0.310 -41.012 1.00 64.81 175 PRO A C 1
ATOM 1367 O O . PRO A 1 175 ? 30.964 0.872 -41.326 1.00 64.81 175 PRO A O 1
ATOM 1370 N N . LEU A 1 176 ? 30.089 -1.158 -40.939 1.00 61.78 176 LEU A N 1
ATOM 1371 C CA . LEU A 1 176 ? 28.698 -0.720 -41.033 1.00 61.78 176 LEU A CA 1
ATOM 1372 C C . LEU A 1 176 ? 28.218 -0.065 -39.736 1.00 61.78 176 LEU A C 1
ATOM 1374 O O . LEU A 1 176 ? 27.429 0.878 -39.798 1.00 61.78 176 LEU A O 1
ATOM 1378 N N . LEU A 1 177 ? 28.710 -0.522 -38.583 1.00 58.22 177 LEU A N 1
ATOM 1379 C CA . LEU A 1 177 ? 28.325 0.015 -37.280 1.00 58.22 177 LEU A CA 1
ATOM 1380 C C . LEU A 1 177 ? 29.128 1.269 -36.897 1.00 58.22 177 LEU A C 1
ATOM 1382 O O . LEU A 1 177 ? 28.570 2.152 -36.257 1.00 58.22 177 LEU A O 1
ATOM 1386 N N . GLU A 1 178 ? 30.371 1.423 -37.371 1.00 64.88 178 GLU A N 1
ATOM 1387 C CA . GLU A 1 178 ? 31.182 2.649 -37.177 1.00 64.88 178 GLU A CA 1
ATOM 1388 C C . GLU A 1 178 ? 30.544 3.913 -37.790 1.00 64.88 178 GLU A C 1
ATOM 1390 O O . GLU A 1 178 ? 30.910 5.038 -37.456 1.00 64.88 178 GLU A O 1
ATOM 1395 N N . ARG A 1 179 ? 29.577 3.747 -38.700 1.00 68.31 179 ARG A N 1
ATOM 1396 C CA . ARG A 1 179 ? 28.853 4.854 -39.343 1.00 68.31 179 ARG A CA 1
ATOM 1397 C C . ARG A 1 179 ? 27.612 5.299 -38.583 1.00 68.31 179 ARG A C 1
ATOM 1399 O O . ARG A 1 179 ? 26.989 6.283 -38.984 1.00 68.31 179 ARG A O 1
ATOM 1406 N N . LEU A 1 180 ? 27.213 4.573 -37.542 1.00 66.19 180 LEU A N 1
ATOM 1407 C CA . LEU A 1 180 ? 26.053 4.947 -36.753 1.00 66.19 180 LEU A CA 1
ATOM 1408 C C . LEU A 1 180 ? 26.455 6.057 -35.780 1.00 66.19 180 LEU A C 1
ATOM 1410 O O . LEU A 1 180 ? 27.346 5.849 -34.958 1.00 66.19 180 LEU A O 1
ATOM 1414 N N . PRO A 1 181 ? 25.814 7.236 -35.842 1.00 71.88 181 PRO A N 1
ATOM 1415 C CA . PRO A 1 181 ? 26.043 8.257 -34.839 1.00 71.88 181 PRO A CA 1
ATOM 1416 C C . PRO A 1 181 ? 25.559 7.710 -33.495 1.00 71.88 181 PRO A C 1
ATOM 1418 O O . PRO A 1 181 ? 24.361 7.465 -33.313 1.00 71.88 181 PRO A O 1
ATOM 1421 N N . LEU A 1 182 ? 26.501 7.498 -32.573 1.00 75.12 182 LEU A N 1
ATOM 1422 C CA . LEU A 1 182 ? 26.190 7.274 -31.169 1.00 75.12 182 LEU A CA 1
ATOM 1423 C C . LEU A 1 182 ? 25.511 8.538 -30.660 1.00 75.12 182 LEU A C 1
ATOM 1425 O O . LEU A 1 182 ? 26.136 9.576 -30.454 1.00 75.12 182 LEU A O 1
ATOM 1429 N N . ASP A 1 183 ? 24.198 8.450 -30.540 1.00 83.81 183 ASP A N 1
ATOM 1430 C CA . ASP A 1 183 ? 23.399 9.508 -29.963 1.00 83.81 183 ASP A CA 1
ATOM 1431 C C . ASP A 1 183 ? 23.612 9.493 -28.458 1.00 83.81 183 ASP A C 1
ATOM 1433 O O . ASP A 1 183 ? 23.468 8.448 -27.807 1.00 83.81 183 ASP A O 1
ATOM 1437 N N . TRP A 1 184 ? 23.989 10.645 -27.914 1.00 81.62 184 TRP A N 1
ATOM 1438 C CA . TRP A 1 184 ? 24.218 10.792 -26.485 1.00 81.62 184 TRP A CA 1
ATOM 1439 C C . TRP A 1 184 ? 22.942 10.426 -25.716 1.00 81.62 184 TRP A C 1
ATOM 1441 O O . TRP A 1 184 ? 23.022 9.734 -24.710 1.00 81.62 184 TRP A O 1
ATOM 1451 N N . GLU A 1 185 ? 21.766 10.770 -26.249 1.00 87.75 185 GLU A N 1
ATOM 1452 C CA . GLU A 1 185 ? 20.482 10.516 -25.597 1.00 87.75 185 GLU A CA 1
ATOM 1453 C C . GLU A 1 185 ? 20.218 9.010 -25.466 1.00 87.75 185 GLU A C 1
ATOM 1455 O O . GLU A 1 185 ? 19.866 8.519 -24.398 1.00 87.75 185 GLU A O 1
ATOM 1460 N N . THR A 1 186 ? 20.479 8.237 -26.526 1.00 85.50 186 THR A N 1
ATOM 1461 C CA . THR A 1 186 ? 20.306 6.773 -26.480 1.00 85.50 186 THR A CA 1
ATOM 1462 C C . THR A 1 186 ? 21.359 6.103 -25.595 1.00 85.50 186 THR A C 1
ATOM 1464 O O . THR A 1 186 ? 21.076 5.103 -24.938 1.00 85.50 186 THR A O 1
ATOM 1467 N N . THR A 1 187 ? 22.566 6.667 -25.543 1.00 85.69 187 THR A N 1
ATOM 1468 C CA . THR A 1 187 ? 23.640 6.195 -24.661 1.00 85.69 187 THR A CA 1
ATOM 1469 C C . THR A 1 187 ? 23.281 6.383 -23.190 1.00 85.69 187 THR A C 1
ATOM 1471 O O . THR A 1 187 ? 23.439 5.457 -22.397 1.00 85.69 187 THR A O 1
ATOM 1474 N N . GLU A 1 188 ? 22.757 7.554 -22.830 1.00 86.19 188 GLU A N 1
ATOM 1475 C CA . GLU A 1 188 ? 22.309 7.837 -21.467 1.00 86.19 188 GLU A CA 1
ATOM 1476 C C . GLU A 1 188 ? 21.114 6.957 -21.080 1.00 86.19 188 GLU A C 1
ATOM 1478 O O . GLU A 1 188 ? 21.072 6.466 -19.958 1.00 86.19 188 GLU A O 1
ATOM 1483 N N . VAL A 1 189 ? 20.195 6.643 -22.004 1.00 85.06 189 VAL A N 1
ATOM 1484 C CA . VAL A 1 189 ? 19.125 5.662 -21.735 1.00 85.06 189 VAL A CA 1
ATOM 1485 C C . VAL A 1 189 ? 19.699 4.280 -21.407 1.00 85.06 189 VAL A C 1
ATOM 1487 O O . VAL A 1 189 ? 19.252 3.652 -20.450 1.00 85.06 189 VAL A O 1
ATOM 1490 N N . LEU A 1 190 ? 20.698 3.795 -22.153 1.00 85.00 190 LEU A N 1
ATOM 1491 C CA . LEU A 1 190 ? 21.324 2.494 -21.877 1.00 85.00 190 LEU A CA 1
ATOM 1492 C C . LEU A 1 190 ? 22.072 2.468 -20.532 1.00 85.00 190 LEU A C 1
ATOM 1494 O O . LEU A 1 190 ? 22.017 1.451 -19.840 1.00 85.00 190 LEU A O 1
ATOM 1498 N N . LEU A 1 191 ? 22.723 3.575 -20.155 1.00 85.81 191 LEU A N 1
ATOM 1499 C CA . LEU A 1 191 ? 23.363 3.752 -18.845 1.00 85.81 191 LEU A CA 1
ATOM 1500 C C . LEU A 1 191 ? 22.330 3.785 -17.714 1.00 85.81 191 LEU A C 1
ATOM 1502 O O . LEU A 1 191 ? 22.455 3.052 -16.739 1.00 85.81 191 LEU A O 1
ATOM 1506 N N . HIS A 1 192 ? 21.272 4.584 -17.866 1.00 83.50 192 HIS A N 1
ATOM 1507 C CA . HIS A 1 192 ? 20.209 4.702 -16.869 1.00 83.50 192 HIS A CA 1
ATOM 1508 C C . HIS A 1 192 ? 19.476 3.382 -16.631 1.00 83.50 192 HIS A C 1
ATOM 1510 O O . HIS A 1 192 ? 19.154 3.074 -15.489 1.00 83.50 192 HIS A O 1
ATOM 1516 N N . ARG A 1 193 ? 19.263 2.578 -17.681 1.00 81.38 193 ARG A N 1
ATOM 1517 C CA . ARG A 1 193 ? 18.651 1.246 -17.557 1.00 81.38 193 ARG A CA 1
ATOM 1518 C C . ARG A 1 193 ? 19.597 0.181 -16.980 1.00 81.38 193 ARG A C 1
ATOM 1520 O O . ARG A 1 193 ? 19.189 -0.971 -16.875 1.00 81.38 193 ARG A O 1
ATOM 1527 N N . GLY A 1 194 ? 20.853 0.522 -16.670 1.00 82.94 194 GLY A N 1
ATOM 1528 C CA . GLY A 1 194 ? 21.867 -0.433 -16.208 1.00 82.94 194 GLY A CA 1
ATOM 1529 C C . GLY A 1 194 ? 22.245 -1.480 -17.260 1.00 82.94 194 GLY A C 1
ATOM 1530 O O . GLY A 1 194 ? 22.750 -2.547 -16.929 1.00 82.94 194 GLY A O 1
ATOM 1531 N N . ILE A 1 195 ? 21.964 -1.208 -18.538 1.00 85.56 195 ILE A N 1
ATOM 1532 C CA . ILE A 1 195 ? 22.244 -2.135 -19.642 1.00 85.56 195 ILE A CA 1
ATOM 1533 C C . ILE A 1 195 ? 23.691 -1.970 -20.115 1.00 85.56 195 ILE A C 1
ATOM 1535 O O . ILE A 1 195 ? 24.309 -2.937 -20.570 1.00 85.56 195 ILE A O 1
ATOM 1539 N N . ALA A 1 196 ? 24.227 -0.758 -19.981 1.00 86.44 196 ALA A N 1
ATOM 1540 C CA . ALA A 1 196 ? 25.618 -0.403 -20.206 1.00 86.44 196 ALA A CA 1
ATOM 1541 C C . ALA A 1 196 ? 26.188 0.306 -18.970 1.00 86.44 196 ALA A C 1
ATOM 1543 O O . ALA A 1 196 ? 25.446 0.872 -18.172 1.00 86.44 196 ALA A O 1
ATOM 1544 N N . GLU A 1 197 ? 27.509 0.311 -18.850 1.00 89.12 197 GLU A N 1
ATOM 1545 C CA . GLU A 1 197 ? 28.276 1.044 -17.848 1.00 89.12 197 GLU A CA 1
ATOM 1546 C C . GLU A 1 197 ? 29.326 1.911 -18.548 1.00 89.12 197 GLU A C 1
ATOM 1548 O O . GLU A 1 197 ? 29.768 1.603 -19.659 1.00 89.12 197 GLU A O 1
ATOM 1553 N N . ARG A 1 198 ? 29.726 3.015 -17.912 1.00 89.06 198 ARG A N 1
ATOM 1554 C CA . ARG A 1 198 ? 30.808 3.874 -18.403 1.00 89.06 198 ARG A CA 1
ATOM 1555 C C . ARG A 1 198 ? 31.986 3.794 -17.443 1.00 89.06 198 ARG A C 1
ATOM 1557 O O . ARG A 1 198 ? 31.832 4.086 -16.260 1.00 89.06 198 ARG A O 1
ATOM 1564 N N . ASP A 1 199 ? 33.154 3.450 -17.968 1.00 87.50 199 ASP A N 1
ATOM 1565 C CA . ASP A 1 199 ? 34.414 3.410 -17.232 1.00 87.50 199 ASP A CA 1
ATOM 1566 C C . ASP A 1 199 ? 35.463 4.345 -17.866 1.00 87.50 199 ASP A C 1
ATOM 1568 O O . ASP A 1 199 ? 35.140 5.238 -18.656 1.00 87.50 199 ASP A O 1
ATOM 1572 N N . THR A 1 200 ? 36.734 4.183 -17.487 1.00 86.62 200 THR A N 1
ATOM 1573 C CA . THR A 1 200 ? 37.843 4.987 -18.019 1.00 86.62 200 THR A CA 1
ATOM 1574 C C . THR A 1 200 ? 38.195 4.671 -19.476 1.00 86.62 200 THR A C 1
ATOM 1576 O O . THR A 1 200 ? 38.814 5.509 -20.131 1.00 86.62 200 THR A O 1
ATOM 1579 N N . SER A 1 201 ? 37.821 3.498 -19.992 1.00 82.88 201 SER A N 1
ATOM 1580 C CA . SER A 1 201 ? 38.037 3.073 -21.380 1.00 82.88 201 SER A CA 1
ATOM 1581 C C . SER A 1 201 ? 36.868 3.377 -22.313 1.00 82.88 201 SER A C 1
ATOM 1583 O O . SER A 1 201 ? 37.063 3.407 -23.530 1.00 82.88 201 SER A O 1
ATOM 1585 N N . GLY A 1 202 ? 35.688 3.677 -21.773 1.00 84.12 202 GLY A N 1
ATOM 1586 C CA . GLY A 1 202 ? 34.548 4.143 -22.549 1.00 84.12 202 GLY A CA 1
ATOM 1587 C C . GLY A 1 202 ? 33.230 3.559 -22.069 1.00 84.12 202 GLY A C 1
ATOM 1588 O O . GLY A 1 202 ? 33.000 3.377 -20.877 1.00 84.12 202 GLY A O 1
ATOM 1589 N N . LEU A 1 203 ? 32.319 3.341 -23.016 1.00 83.88 203 LEU A N 1
ATOM 1590 C CA . LEU A 1 203 ? 31.026 2.718 -22.764 1.00 83.88 203 LEU A CA 1
ATOM 1591 C C . LEU A 1 203 ? 31.133 1.214 -23.022 1.00 83.88 203 LEU A C 1
ATOM 1593 O O . LEU A 1 203 ? 31.556 0.799 -24.102 1.00 83.88 203 LEU A O 1
ATOM 1597 N N . HIS A 1 204 ? 30.707 0.408 -22.058 1.00 86.06 204 HIS A N 1
ATOM 1598 C CA . HIS A 1 204 ? 30.766 -1.048 -22.114 1.00 86.06 204 HIS A CA 1
ATOM 1599 C C . HIS A 1 204 ? 29.396 -1.639 -21.768 1.00 86.06 204 HIS A C 1
ATOM 1601 O O . HIS A 1 204 ? 28.653 -1.046 -20.990 1.00 86.06 204 HIS A O 1
ATOM 1607 N N . PRO A 1 205 ? 29.006 -2.782 -22.348 1.00 84.44 205 PRO A N 1
ATOM 1608 C CA . PRO A 1 205 ? 27.784 -3.458 -21.933 1.00 84.44 205 PRO A CA 1
ATOM 1609 C C . PRO A 1 205 ? 27.937 -3.959 -20.490 1.00 84.44 205 PRO A C 1
ATOM 1611 O O . PRO A 1 205 ? 28.989 -4.483 -20.124 1.00 84.44 205 PRO A O 1
ATOM 1614 N N . HIS A 1 206 ? 26.883 -3.835 -19.683 1.00 83.44 206 HIS A N 1
ATOM 1615 C CA . HIS A 1 206 ? 26.852 -4.403 -18.336 1.00 83.44 206 HIS A CA 1
ATOM 1616 C C . HIS A 1 206 ? 26.994 -5.935 -18.415 1.00 83.44 206 HIS A C 1
ATOM 1618 O O . HIS A 1 206 ? 26.584 -6.573 -19.398 1.00 83.44 206 HIS A O 1
ATOM 1624 N N . LEU A 1 207 ? 27.582 -6.545 -17.382 1.00 74.62 207 LEU A N 1
ATOM 1625 C CA . LEU A 1 207 ? 27.934 -7.970 -17.371 1.00 74.62 207 LEU A CA 1
ATOM 1626 C C . LEU A 1 207 ? 26.696 -8.859 -17.591 1.00 74.62 207 LEU A C 1
ATOM 1628 O O . LEU A 1 207 ? 26.705 -9.752 -18.439 1.00 74.62 207 LEU A O 1
ATOM 1632 N N . ASP A 1 208 ? 25.593 -8.528 -16.921 1.00 71.12 208 ASP A N 1
ATOM 1633 C CA . ASP A 1 208 ? 24.313 -9.239 -17.040 1.00 71.12 208 ASP A CA 1
ATOM 1634 C C . ASP A 1 208 ? 23.665 -9.108 -18.434 1.00 71.12 208 ASP A C 1
ATOM 1636 O O . ASP A 1 208 ? 23.103 -10.075 -18.957 1.00 71.12 208 ASP A O 1
ATOM 1640 N N . SER A 1 209 ? 23.809 -7.955 -19.097 1.00 67.31 209 SER A N 1
ATOM 1641 C CA . SER A 1 209 ? 23.322 -7.732 -20.469 1.00 67.31 209 SER A CA 1
ATOM 1642 C C . SER A 1 209 ? 24.070 -8.594 -21.485 1.00 67.31 209 SER A C 1
ATOM 1644 O O . SER A 1 209 ? 23.482 -9.109 -22.439 1.00 67.31 209 SER A O 1
ATOM 1646 N N . SER A 1 210 ? 25.372 -8.786 -21.259 1.00 62.94 210 SER A N 1
ATOM 1647 C CA . SER A 1 210 ? 26.228 -9.622 -22.103 1.00 62.94 210 SER A CA 1
ATOM 1648 C C . SER A 1 210 ? 25.823 -11.097 -22.029 1.00 62.94 210 SER A C 1
ATOM 1650 O O . SER A 1 210 ? 25.794 -11.785 -23.052 1.00 62.94 210 SER A O 1
ATOM 1652 N N . PHE A 1 211 ? 25.428 -11.568 -20.842 1.00 58.62 211 PHE A N 1
ATOM 1653 C CA . PHE A 1 211 ? 24.881 -12.913 -20.655 1.00 58.62 211 PHE A CA 1
ATOM 1654 C C . PHE A 1 211 ? 23.505 -13.084 -21.303 1.00 58.62 211 PHE A C 1
ATOM 1656 O O . PHE A 1 211 ? 23.271 -14.089 -21.974 1.00 58.62 211 PHE A O 1
ATOM 1663 N N . ALA A 1 212 ? 22.605 -12.108 -21.157 1.00 63.81 212 ALA A N 1
ATOM 1664 C CA . ALA A 1 212 ? 21.258 -12.191 -21.719 1.00 63.81 212 ALA A CA 1
ATOM 1665 C C . ALA A 1 212 ? 21.268 -12.314 -23.254 1.00 63.81 212 ALA A C 1
ATOM 1667 O O . ALA A 1 212 ? 20.560 -13.155 -23.806 1.00 63.81 212 ALA A O 1
ATOM 1668 N N . VAL A 1 213 ? 22.108 -11.544 -23.953 1.00 61.19 213 VAL A N 1
ATOM 1669 C CA . VAL A 1 213 ? 22.213 -11.616 -25.423 1.00 61.19 213 VAL A CA 1
ATOM 1670 C C . VAL A 1 213 ? 22.882 -12.915 -25.887 1.00 61.19 213 VAL A C 1
ATOM 1672 O O . VAL A 1 213 ? 22.485 -13.474 -26.908 1.00 61.19 213 VAL A O 1
ATOM 1675 N N . ALA A 1 214 ? 23.844 -13.451 -25.130 1.00 58.56 214 ALA A N 1
ATOM 1676 C CA . ALA A 1 214 ? 24.497 -14.720 -25.461 1.00 58.56 214 ALA A CA 1
ATOM 1677 C C . ALA A 1 214 ? 23.548 -15.934 -25.388 1.00 58.56 214 ALA A C 1
ATOM 1679 O O . ALA A 1 214 ? 23.772 -16.931 -26.076 1.00 58.56 214 ALA A O 1
ATOM 1680 N N . LEU A 1 215 ? 22.485 -15.855 -24.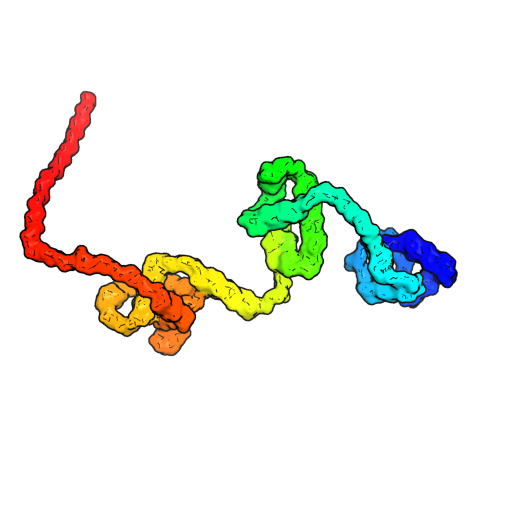578 1.00 49.81 215 LEU A N 1
ATOM 1681 C CA . LEU A 1 215 ? 21.507 -16.935 -24.399 1.00 49.81 215 LEU A CA 1
ATOM 1682 C C . LEU A 1 215 ? 20.404 -16.959 -25.466 1.00 49.81 215 LEU A C 1
ATOM 1684 O O . LEU A 1 215 ? 19.770 -17.997 -25.656 1.00 49.81 215 LEU A O 1
ATOM 1688 N N . TYR A 1 216 ? 20.199 -15.859 -26.193 1.00 53.75 216 TYR A N 1
ATOM 1689 C CA . TYR A 1 216 ? 19.267 -15.794 -27.318 1.00 53.75 216 TYR A CA 1
ATOM 1690 C C . TYR A 1 216 ? 20.055 -15.673 -28.625 1.00 53.75 216 TYR A C 1
ATOM 1692 O O . TYR A 1 216 ? 20.314 -14.555 -29.077 1.00 53.75 216 TYR A O 1
ATOM 1700 N N . PRO A 1 217 ? 20.454 -16.795 -29.260 1.00 53.91 217 PRO A N 1
ATOM 1701 C CA . PRO A 1 217 ? 21.108 -16.734 -30.559 1.00 53.91 217 PRO A CA 1
ATOM 1702 C C . PRO A 1 217 ? 20.203 -15.968 -31.524 1.00 53.91 217 PRO A C 1
ATOM 1704 O O . PRO A 1 217 ? 19.054 -16.359 -31.747 1.00 53.91 217 PRO A O 1
ATOM 1707 N N . LEU A 1 218 ? 20.718 -14.857 -32.066 1.00 53.50 218 LEU A N 1
ATOM 1708 C CA . LEU A 1 218 ? 20.005 -14.056 -33.057 1.00 53.50 218 LEU A CA 1
ATOM 1709 C C . LEU A 1 218 ? 19.483 -14.997 -34.153 1.00 53.50 218 LEU A C 1
ATOM 1711 O O . LEU A 1 218 ? 20.264 -15.818 -34.654 1.00 53.50 218 LEU A O 1
ATOM 1715 N N . PRO A 1 219 ? 18.195 -14.910 -34.537 1.00 50.25 219 PRO A N 1
ATOM 1716 C CA . PRO A 1 219 ? 17.698 -15.678 -35.665 1.00 50.25 219 PRO A CA 1
ATOM 1717 C C . PRO A 1 219 ? 18.598 -15.354 -36.852 1.00 50.25 219 PRO A C 1
ATOM 1719 O O . PRO A 1 219 ? 18.766 -14.184 -37.199 1.00 50.25 219 PRO A O 1
ATOM 1722 N N . GLN A 1 220 ? 19.240 -16.380 -37.418 1.00 48.31 220 GLN A N 1
ATOM 1723 C CA . GLN A 1 220 ? 20.130 -16.197 -38.555 1.00 48.31 220 GLN A CA 1
ATOM 1724 C C . GLN A 1 220 ? 19.330 -15.490 -39.645 1.00 48.31 220 GLN A C 1
ATOM 1726 O O . GLN A 1 220 ? 18.414 -16.080 -40.223 1.00 48.31 220 GLN A O 1
ATOM 1731 N N . LEU A 1 221 ? 19.640 -14.211 -39.887 1.00 48.44 221 LEU A N 1
ATOM 1732 C CA . LEU A 1 221 ? 19.037 -13.467 -40.982 1.00 48.44 221 LEU A CA 1
ATOM 1733 C C . LEU A 1 221 ? 19.249 -14.313 -42.241 1.00 48.44 221 LEU A C 1
ATOM 1735 O O . LEU A 1 221 ? 20.384 -14.739 -42.493 1.00 48.44 221 LEU A O 1
ATOM 1739 N N . PRO A 1 222 ? 18.185 -14.631 -42.997 1.00 48.44 222 PRO A N 1
ATOM 1740 C CA . PRO A 1 222 ? 18.309 -15.503 -44.148 1.00 48.44 222 PRO A CA 1
ATOM 1741 C C . PRO A 1 222 ? 19.395 -14.942 -45.065 1.00 48.44 222 PRO A C 1
ATOM 1743 O O . PRO A 1 222 ? 19.303 -13.803 -45.517 1.00 48.44 222 PRO A O 1
ATOM 1746 N N . GLN A 1 223 ? 20.423 -15.748 -45.355 1.00 55.09 223 GLN A N 1
ATOM 1747 C CA . GLN A 1 223 ? 21.559 -15.406 -46.229 1.00 55.09 223 GLN A CA 1
ATOM 1748 C C . GLN A 1 223 ? 21.150 -15.166 -47.704 1.00 55.09 223 GLN A C 1
ATOM 1750 O O . GLN A 1 223 ? 21.958 -15.280 -48.629 1.00 55.09 223 GLN A O 1
ATOM 1755 N N . GLN A 1 224 ? 19.886 -14.841 -47.968 1.00 52.62 224 GLN A N 1
ATOM 1756 C CA . GLN A 1 224 ? 19.322 -14.639 -49.292 1.00 52.62 224 GLN A CA 1
ATOM 1757 C C . GLN A 1 224 ? 19.490 -13.201 -49.785 1.00 52.62 224 GLN A C 1
ATOM 1759 O O . GLN A 1 224 ? 18.531 -12.556 -50.178 1.00 52.62 224 GLN A O 1
ATOM 1764 N N . MET A 1 225 ? 20.727 -12.715 -49.841 1.00 45.56 225 MET A N 1
ATOM 1765 C CA . MET A 1 225 ? 21.110 -11.668 -50.794 1.00 45.56 225 MET A CA 1
ATOM 1766 C C . MET A 1 225 ? 22.544 -11.890 -51.288 1.00 45.56 225 MET A C 1
ATOM 1768 O O . MET A 1 225 ? 23.352 -10.971 -51.368 1.00 45.56 225 MET A O 1
ATOM 1772 N N . LYS A 1 226 ? 22.866 -13.115 -51.730 1.00 51.44 226 LYS A N 1
ATOM 1773 C CA . LYS A 1 226 ? 23.813 -13.239 -52.849 1.00 51.44 226 LYS A CA 1
ATOM 1774 C C . LYS A 1 226 ? 23.107 -12.690 -54.084 1.00 51.44 226 LYS A C 1
ATOM 1776 O O . LYS A 1 226 ? 22.447 -13.424 -54.818 1.00 51.44 226 LYS A O 1
ATOM 1781 N N . ALA A 1 227 ? 23.187 -11.371 -54.245 1.00 52.34 227 ALA A N 1
ATOM 1782 C CA . ALA A 1 227 ? 22.755 -10.664 -55.433 1.00 52.34 227 ALA A CA 1
ATOM 1783 C C . ALA A 1 227 ? 23.356 -11.369 -56.651 1.00 52.34 227 ALA A C 1
ATOM 1785 O O . ALA A 1 227 ? 24.573 -11.418 -56.817 1.00 52.34 227 ALA A O 1
ATOM 1786 N N . LYS A 1 228 ? 22.496 -11.959 -57.481 1.00 52.75 228 LYS A N 1
ATOM 1787 C CA . LYS A 1 228 ? 22.878 -12.468 -58.794 1.00 52.75 228 LYS A CA 1
ATOM 1788 C C . LYS A 1 228 ? 23.167 -11.227 -59.653 1.00 52.75 228 LYS A C 1
ATOM 1790 O O . LYS A 1 228 ? 22.227 -10.479 -59.932 1.00 52.75 228 LYS A O 1
ATOM 1795 N N . PRO A 1 229 ? 24.421 -10.943 -60.042 1.00 51.59 229 PRO A N 1
ATOM 1796 C CA . PRO A 1 229 ? 24.698 -9.799 -60.892 1.00 51.59 229 PRO A CA 1
ATOM 1797 C C . PRO A 1 229 ? 24.200 -10.160 -62.294 1.00 51.59 229 PRO A C 1
ATOM 1799 O O . PRO A 1 229 ? 24.727 -11.082 -62.911 1.00 51.59 229 PRO A O 1
ATOM 1802 N N . GLY A 1 230 ? 23.154 -9.491 -62.791 1.00 56.34 230 GLY A N 1
ATOM 1803 C CA . GLY A 1 230 ? 22.811 -9.615 -64.214 1.00 56.34 230 GLY A CA 1
ATOM 1804 C C . GLY A 1 230 ? 21.355 -9.499 -64.654 1.00 56.34 230 GLY A C 1
ATOM 1805 O O . GLY A 1 230 ? 21.093 -9.786 -65.816 1.00 56.34 230 GLY A O 1
ATOM 1806 N N . ALA A 1 231 ? 20.402 -9.070 -63.825 1.00 51.38 231 ALA A N 1
ATOM 1807 C CA . ALA A 1 231 ? 19.048 -8.794 -64.317 1.00 51.38 231 ALA A CA 1
ATOM 1808 C C . ALA A 1 231 ? 18.825 -7.282 -64.476 1.00 51.38 231 ALA A C 1
ATOM 1810 O O . ALA A 1 231 ? 18.432 -6.592 -63.538 1.00 51.38 231 ALA A O 1
ATOM 1811 N N . ARG A 1 232 ? 19.085 -6.758 -65.682 1.00 53.94 232 ARG A N 1
ATOM 1812 C CA . ARG A 1 232 ? 18.578 -5.447 -66.115 1.00 53.94 232 ARG A CA 1
ATOM 1813 C C . ARG A 1 232 ? 17.048 -5.518 -66.136 1.00 53.94 232 ARG A C 1
ATOM 1815 O O . ARG A 1 232 ? 16.476 -6.099 -67.053 1.00 53.94 232 ARG A O 1
ATOM 1822 N N . ALA A 1 233 ? 16.394 -4.945 -65.131 1.00 49.53 233 ALA A N 1
ATOM 1823 C CA . ALA A 1 233 ? 14.955 -4.729 -65.157 1.00 49.53 233 ALA A CA 1
ATOM 1824 C C . ALA A 1 233 ? 14.656 -3.495 -66.020 1.00 49.53 233 ALA A C 1
ATOM 1826 O O . ALA A 1 233 ? 14.970 -2.362 -65.656 1.00 49.53 233 ALA A O 1
ATOM 1827 N N . SER A 1 234 ? 14.080 -3.737 -67.193 1.00 54.06 234 SER A N 1
ATOM 1828 C CA . SER A 1 234 ? 13.480 -2.714 -68.043 1.00 54.06 234 SER A CA 1
ATOM 1829 C C . SER A 1 234 ? 12.286 -2.096 -67.313 1.00 54.06 234 SER A C 1
ATOM 1831 O O . SER A 1 234 ? 11.274 -2.761 -67.101 1.00 54.06 234 SER A O 1
ATOM 1833 N N . TYR A 1 235 ? 12.392 -0.825 -66.926 1.00 52.25 235 TYR A N 1
ATOM 1834 C CA . TYR A 1 235 ? 11.267 -0.076 -66.373 1.00 52.25 235 TYR A CA 1
ATOM 1835 C C . TYR A 1 235 ? 10.271 0.255 -67.489 1.00 52.25 235 TYR A C 1
ATOM 1837 O O . TYR A 1 235 ? 10.484 1.153 -68.302 1.00 52.25 235 TYR A O 1
ATOM 1845 N N . SER A 1 236 ? 9.180 -0.507 -67.521 1.00 50.69 236 SER A N 1
ATOM 1846 C CA . SER A 1 236 ? 7.987 -0.219 -68.308 1.00 50.69 236 SER A CA 1
ATOM 1847 C C . SER A 1 236 ? 7.117 0.811 -67.583 1.00 50.69 236 SER A C 1
ATOM 1849 O O . SER A 1 236 ? 6.579 0.545 -66.515 1.00 50.69 236 SER A O 1
ATOM 1851 N N . THR A 1 237 ? 6.965 1.960 -68.239 1.00 52.34 237 THR A N 1
ATOM 1852 C CA . THR A 1 237 ? 5.700 2.688 -68.427 1.00 52.34 237 THR A CA 1
ATOM 1853 C C . THR A 1 237 ? 4.958 3.173 -67.174 1.00 52.34 237 THR A C 1
ATOM 1855 O O . THR A 1 237 ? 4.100 2.497 -66.615 1.00 52.34 237 THR A O 1
ATOM 1858 N N . ILE A 1 238 ? 5.210 4.434 -66.816 1.00 57.62 238 ILE A N 1
ATOM 1859 C CA . ILE A 1 238 ? 4.369 5.239 -65.918 1.00 57.62 238 ILE A CA 1
ATOM 1860 C C . ILE A 1 238 ? 3.098 5.666 -66.689 1.00 57.62 238 ILE A C 1
ATOM 1862 O O . ILE A 1 238 ? 3.231 6.310 -67.736 1.00 57.62 238 ILE A O 1
ATOM 1866 N N . PRO A 1 239 ? 1.869 5.374 -66.217 1.00 60.47 239 PRO A N 1
ATOM 1867 C CA . PRO A 1 239 ? 0.657 5.885 -66.846 1.00 60.47 239 PRO A CA 1
ATOM 1868 C C . PRO A 1 239 ? 0.428 7.363 -66.492 1.00 60.47 239 PRO A C 1
ATOM 1870 O O . PRO A 1 239 ? 0.494 7.771 -65.333 1.00 60.47 239 PRO A O 1
ATOM 1873 N N . ARG A 1 240 ? 0.142 8.174 -67.519 1.00 62.09 240 ARG A N 1
ATOM 1874 C CA . ARG A 1 240 ? -0.224 9.596 -67.398 1.00 62.09 240 ARG A CA 1
ATOM 1875 C C . ARG A 1 240 ? -1.593 9.771 -66.716 1.00 62.09 240 ARG A C 1
ATOM 1877 O O . ARG A 1 240 ? -2.520 9.034 -67.049 1.00 62.09 240 ARG A O 1
ATOM 1884 N N . PRO A 1 241 ? -1.777 10.799 -65.870 1.00 64.19 241 PRO A N 1
ATOM 1885 C CA . PRO A 1 241 ? -3.073 11.108 -65.275 1.00 64.19 241 PRO A CA 1
ATOM 1886 C C . PRO A 1 241 ? -4.041 11.746 -66.289 1.00 64.19 241 PRO A C 1
ATOM 1888 O O . PRO A 1 241 ? -3.686 12.650 -67.050 1.00 64.19 241 PRO A O 1
ATOM 1891 N N . LEU A 1 242 ? -5.288 11.266 -66.272 1.00 62.41 242 LEU A N 1
ATOM 1892 C CA . LEU A 1 242 ? -6.420 11.759 -67.061 1.00 62.41 242 LEU A CA 1
ATOM 1893 C C . LEU A 1 242 ? -6.852 13.163 -66.600 1.00 62.41 242 LEU A C 1
ATOM 1895 O O . LEU A 1 242 ? -7.129 13.397 -65.424 1.00 62.41 242 LEU A O 1
ATOM 1899 N N . LYS A 1 243 ? -6.948 14.097 -67.555 1.00 62.47 243 LYS A N 1
ATOM 1900 C CA . LYS A 1 243 ? -7.505 15.445 -67.361 1.00 62.47 243 LYS A CA 1
ATOM 1901 C C . LYS A 1 243 ? -9.016 15.363 -67.096 1.00 62.47 243 LYS A C 1
ATOM 1903 O O . LYS A 1 243 ? -9.758 14.872 -67.943 1.00 62.47 243 LYS A O 1
ATOM 1908 N N . ARG A 1 244 ? -9.474 15.915 -65.966 1.00 62.97 244 ARG A N 1
ATOM 1909 C CA . ARG A 1 244 ? -10.894 16.213 -65.700 1.00 62.97 244 ARG A CA 1
ATOM 1910 C C . ARG A 1 244 ? -11.389 17.298 -66.668 1.00 62.97 244 ARG A C 1
ATOM 1912 O O . ARG A 1 244 ? -10.788 18.370 -66.738 1.00 62.97 244 ARG A O 1
ATOM 1919 N N . ARG A 1 245 ? -12.474 17.026 -67.400 1.00 62.81 245 ARG A N 1
ATOM 1920 C CA . ARG A 1 245 ? -13.265 18.054 -68.098 1.00 62.81 245 ARG A CA 1
ATOM 1921 C C . ARG A 1 245 ? -14.308 18.636 -67.140 1.00 62.81 245 ARG A C 1
ATOM 1923 O O . ARG A 1 245 ? -14.805 17.918 -66.277 1.00 62.81 245 ARG A O 1
ATOM 1930 N N . ARG A 1 246 ? -14.524 19.943 -67.296 1.00 73.12 246 ARG A N 1
ATOM 1931 C CA . ARG A 1 246 ? -15.569 20.750 -66.656 1.00 73.12 246 ARG A CA 1
ATOM 1932 C C . ARG A 1 246 ? -16.946 20.378 -67.181 1.00 73.12 246 ARG A C 1
ATOM 1934 O O . ARG A 1 246 ? -16.998 19.960 -68.361 1.00 73.12 246 ARG A O 1
#

Nearest PDB structures (foldseek):
  1r69-assembly1_A  TM=7.540E-01  e=1.251E-01  Phage 434
  2cro-assembly1_A  TM=6.969E-01  e=1.857E-01  Phage 434
  3sqn-assembly1_A  TM=4.921E-01  e=1.755E-01  Enterococcus faecalis
  6pcp-assembly2_C  TM=3.657E-01  e=1.568E-01  Bordetella pertussis
  2nyx-assembly2_D  TM=3.165E-01  e=2.757E-01  Mycobacterium tuberculosis H37Rv